Protein AF-0000000074765121 (afdb_homodimer)

Solvent-accessible surface area (backbone atoms only — not comparable to full-atom values): 18291 Å² total; per-residue (Å²): 116,73,41,68,45,74,68,91,51,57,88,28,31,21,46,23,39,39,48,33,61,23,81,90,60,47,31,34,38,35,21,12,49,62,20,39,37,38,33,28,35,59,91,77,56,38,78,70,40,75,48,80,78,58,89,27,34,27,53,31,60,37,55,32,78,76,28,52,35,34,37,35,24,8,53,48,10,41,37,35,35,31,34,60,78,79,59,39,82,71,46,73,49,79,45,62,69,85,27,30,27,49,26,61,46,58,39,70,76,51,66,33,42,38,33,24,14,44,74,34,36,41,30,31,31,62,82,79,68,38,76,73,45,73,46,59,75,86,75,84,83,59,53,97,87,47,79,66,65,24,37,45,19,60,30,55,38,78,83,44,44,35,41,40,31,13,16,55,75,11,34,46,39,34,37,65,62,82,127,111,73,43,70,44,74,66,91,49,56,88,28,31,22,48,25,40,39,49,33,63,24,81,93,60,47,30,34,40,34,22,12,50,63,20,36,38,38,33,28,34,60,92,76,56,38,77,71,40,72,45,79,78,57,89,27,34,27,52,30,58,36,54,32,78,76,28,51,36,35,37,36,22,8,54,51,10,42,37,36,36,32,34,60,81,79,60,40,84,70,46,72,50,77,46,65,70,85,27,31,27,49,27,61,46,58,39,71,77,52,65,32,41,37,33,23,14,44,74,34,35,42,29,32,31,61,82,80,68,38,76,72,46,74,47,59,76,85,74,87,83,62,53,96,86,46,78,67,63,24,37,43,17,60,30,56,37,76,83,44,45,36,42,38,31,12,16,54,73,12,36,45,39,33,34,64,63,84,128

Structure (mmCIF, N/CA/C/O backbone):
data_AF-0000000074765121-model_v1
#
loop_
_entity.id
_entity.type
_entity.pdbx_description
1 polymer 'Cross-pathway control WD-repeat protein cpc2'
#
loop_
_atom_site.group_PDB
_atom_site.id
_atom_site.type_symbol
_atom_site.label_atom_id
_atom_site.label_alt_id
_atom_site.label_comp_id
_atom_site.label_asym_id
_atom_site.label_entity_id
_atom_site.label_seq_id
_atom_site.pdbx_PDB_ins_code
_atom_site.Cartn_x
_atom_site.Cartn_y
_atom_site.Cartn_z
_atom_site.occupancy
_atom_site.B_iso_or_equiv
_atom_site.auth_seq_id
_atom_site.auth_comp_id
_atom_site.auth_asym_id
_atom_site.auth_atom_id
_atom_site.pdbx_PDB_model_num
ATOM 1 N N . CYS A 1 1 ? 5.672 -20.609 -9.945 1 62.06 1 CYS A N 1
ATOM 2 C CA . CYS A 1 1 ? 6.688 -19.562 -9.867 1 62.06 1 CYS A CA 1
ATOM 3 C C . CYS A 1 1 ? 7.656 -19.641 -11.039 1 62.06 1 CYS A C 1
ATOM 5 O O . CYS A 1 1 ? 8.234 -20.703 -11.297 1 62.06 1 CYS A O 1
ATOM 7 N N . LYS A 1 2 ? 7.668 -18.484 -11.805 1 69.94 2 LYS A N 1
ATOM 8 C CA . LYS A 1 2 ? 8.57 -18.516 -12.953 1 69.94 2 LYS A CA 1
ATOM 9 C C . LYS A 1 2 ? 10.016 -18.328 -12.516 1 69.94 2 LYS A C 1
ATOM 11 O O . LYS A 1 2 ? 10.906 -19.031 -12.992 1 69.94 2 LYS A O 1
ATOM 16 N N . PHE A 1 3 ? 10.219 -17.391 -11.57 1 80 3 PHE A N 1
ATOM 17 C CA . PHE A 1 3 ? 11.578 -17.094 -11.141 1 80 3 PHE A CA 1
ATOM 18 C C . PHE A 1 3 ? 11.609 -16.703 -9.672 1 80 3 PHE A C 1
ATOM 20 O O . PHE A 1 3 ? 10.719 -16 -9.188 1 80 3 PHE A O 1
ATOM 27 N N . THR A 1 4 ? 12.492 -17.344 -8.938 1 84.44 4 THR A N 1
ATOM 28 C CA . THR A 1 4 ? 12.797 -16.922 -7.578 1 84.44 4 THR A CA 1
ATOM 29 C C . THR A 1 4 ? 14.164 -16.25 -7.52 1 84.44 4 THR A C 1
ATOM 31 O O . THR A 1 4 ? 15.164 -16.828 -7.949 1 84.44 4 THR A O 1
ATOM 34 N N . ILE A 1 5 ? 14.141 -14.984 -7.07 1 86.69 5 ILE A N 1
ATOM 35 C CA . ILE A 1 5 ? 15.43 -14.328 -6.887 1 86.69 5 ILE A CA 1
ATOM 36 C C . ILE A 1 5 ? 16.172 -14.977 -5.719 1 86.69 5 ILE A C 1
ATOM 38 O O . ILE A 1 5 ? 15.711 -14.93 -4.578 1 86.69 5 ILE A O 1
ATOM 42 N N . GLN A 1 6 ? 17.266 -15.531 -6.035 1 87.06 6 GLN A N 1
ATOM 43 C CA . GLN A 1 6 ? 17.969 -16.312 -5.027 1 87.06 6 GLN A CA 1
ATOM 44 C C . GLN A 1 6 ? 19.297 -15.672 -4.656 1 87.06 6 GLN A C 1
ATOM 46 O O . GLN A 1 6 ? 19.859 -15.977 -3.604 1 87.06 6 GLN A O 1
ATOM 51 N N . GLU A 1 7 ? 19.734 -14.852 -5.52 1 91.62 7 GLU A N 1
ATOM 52 C CA . GLU A 1 7 ? 21.031 -14.227 -5.27 1 91.62 7 GLU A CA 1
ATOM 53 C C . GLU A 1 7 ? 20.859 -12.828 -4.676 1 91.62 7 GLU A C 1
ATOM 55 O O . GLU A 1 7 ? 19.984 -12.07 -5.102 1 91.62 7 GLU A O 1
ATOM 60 N N . ASP A 1 8 ? 21.719 -12.516 -3.678 1 95.31 8 ASP A N 1
ATOM 61 C CA . ASP A 1 8 ? 21.797 -11.188 -3.086 1 95.31 8 ASP A CA 1
ATOM 62 C C . ASP A 1 8 ? 20.469 -10.781 -2.449 1 95.31 8 ASP A C 1
ATOM 64 O O . ASP A 1 8 ? 20.094 -9.609 -2.467 1 95.31 8 ASP A O 1
ATOM 68 N N . CYS A 1 9 ? 19.797 -11.742 -1.958 1 94.81 9 CYS A N 1
ATOM 69 C CA . CYS A 1 9 ? 18.469 -11.508 -1.405 1 94.81 9 CYS A CA 1
ATOM 70 C C . CYS A 1 9 ? 18.562 -10.852 -0.032 1 94.81 9 CYS A C 1
ATOM 72 O O . CYS A 1 9 ? 19.656 -10.672 0.505 1 94.81 9 CYS A O 1
ATOM 74 N N . HIS A 1 10 ? 17.422 -10.336 0.415 1 96.62 10 HIS A N 1
ATOM 75 C CA . HIS A 1 10 ? 17.328 -9.844 1.785 1 96.62 10 HIS A CA 1
ATOM 76 C C . HIS A 1 10 ? 17.703 -10.93 2.785 1 96.62 10 HIS A C 1
ATOM 78 O O . HIS A 1 10 ? 17.719 -12.117 2.445 1 96.62 10 HIS A O 1
ATOM 84 N N . SER A 1 11 ? 18.078 -10.5 3.994 1 96.31 11 SER A N 1
ATOM 85 C CA . SER A 1 11 ? 18.422 -11.477 5.023 1 96.31 11 SER A CA 1
ATOM 86 C C . SER A 1 11 ? 17.312 -11.641 6.043 1 96.31 11 SER A C 1
ATOM 88 O O . SER A 1 11 ? 17.375 -12.5 6.918 1 96.31 11 SER A O 1
ATOM 90 N N . GLU A 1 12 ? 16.328 -10.812 6.023 1 96 12 GLU A N 1
ATOM 91 C CA . GLU A 1 12 ? 15.109 -10.875 6.82 1 96 12 GLU A CA 1
ATOM 92 C C . GLU A 1 12 ? 13.875 -10.641 5.949 1 96 12 GLU A C 1
ATOM 94 O O . GLU A 1 12 ? 13.984 -10.531 4.727 1 96 12 GLU A O 1
ATOM 99 N N . TRP A 1 13 ? 12.711 -10.586 6.543 1 93.81 13 TRP A N 1
ATOM 100 C CA . TRP A 1 13 ? 11.438 -10.453 5.84 1 93.81 13 TRP A CA 1
ATOM 101 C C . TRP A 1 13 ? 11.492 -9.328 4.816 1 93.81 13 TRP A C 1
ATOM 103 O O . TRP A 1 13 ? 12.023 -8.25 5.098 1 93.81 13 TRP A O 1
ATOM 113 N N . VAL A 1 14 ? 10.945 -9.609 3.596 1 96.06 14 VAL A N 1
ATOM 114 C CA . VAL A 1 14 ? 10.664 -8.555 2.625 1 96.06 14 VAL A CA 1
ATOM 115 C C . VAL A 1 14 ? 9.289 -7.945 2.9 1 96.06 14 VAL A C 1
ATOM 117 O O . VAL A 1 14 ? 8.266 -8.523 2.535 1 96.06 14 VAL A O 1
ATOM 120 N N . SER A 1 15 ? 9.242 -6.777 3.432 1 94.06 15 SER A N 1
ATOM 121 C CA . SER A 1 15 ? 8 -6.199 3.932 1 94.06 15 SER A CA 1
ATOM 122 C C . SER A 1 15 ? 7.219 -5.52 2.812 1 94.06 15 SER A C 1
ATOM 124 O O . SER A 1 15 ? 5.992 -5.391 2.891 1 94.06 15 SER A O 1
ATOM 126 N N . CYS A 1 16 ? 7.938 -5.094 1.822 1 95.25 16 CYS A N 1
ATOM 127 C CA . CYS A 1 16 ? 7.258 -4.359 0.759 1 95.25 16 CYS A CA 1
ATOM 128 C C . CYS A 1 16 ? 8.023 -4.473 -0.554 1 95.25 16 CYS A C 1
ATOM 130 O O . CYS A 1 16 ? 9.25 -4.574 -0.556 1 95.25 16 CYS A O 1
ATOM 132 N N . VAL A 1 17 ? 7.301 -4.52 -1.642 1 95.81 17 VAL A N 1
ATOM 133 C CA . VAL A 1 17 ? 7.828 -4.461 -3 1 95.81 17 VAL A CA 1
ATOM 134 C C . VAL A 1 17 ? 7.055 -3.43 -3.814 1 95.81 17 VAL A C 1
ATOM 136 O O . VAL A 1 17 ? 5.836 -3.305 -3.672 1 95.81 17 VAL A O 1
ATOM 139 N N . ARG A 1 18 ? 7.77 -2.639 -4.539 1 96.06 18 ARG A N 1
ATOM 140 C CA . ARG A 1 18 ? 7.172 -1.658 -5.441 1 96.06 18 ARG A CA 1
ATOM 141 C C . ARG A 1 18 ? 7.828 -1.707 -6.816 1 96.06 18 ARG A C 1
ATOM 143 O O . ARG A 1 18 ? 9.016 -2.012 -6.93 1 96.06 18 ARG A O 1
ATOM 150 N N . PHE A 1 19 ? 7.012 -1.4 -7.77 1 92.81 19 PHE A N 1
ATOM 151 C CA . PHE A 1 19 ? 7.531 -1.256 -9.125 1 92.81 19 PHE A CA 1
ATOM 152 C C . PHE A 1 19 ? 7.797 0.21 -9.453 1 92.81 19 PHE A C 1
ATOM 154 O O . PHE A 1 19 ? 7.035 1.09 -9.047 1 92.81 19 PHE A O 1
ATOM 161 N N . SER A 1 20 ? 8.883 0.341 -10.203 1 90.88 20 SER A N 1
ATOM 162 C CA . SER A 1 20 ? 9.141 1.661 -10.773 1 90.88 20 SER A CA 1
ATOM 163 C C . SER A 1 20 ? 8.406 1.84 -12.102 1 90.88 20 SER A C 1
ATOM 165 O O . SER A 1 20 ? 8.562 1.026 -13.016 1 90.88 20 SER A O 1
ATOM 167 N N . PRO A 1 21 ? 7.723 2.932 -12.227 1 85.25 21 PRO A N 1
ATOM 168 C CA . PRO A 1 21 ? 6.941 3.135 -13.445 1 85.25 21 PRO A CA 1
ATOM 169 C C . PRO A 1 21 ? 7.801 3.607 -14.617 1 85.25 21 PRO A C 1
ATOM 171 O O . PRO A 1 21 ? 7.285 3.814 -15.719 1 85.25 21 PRO A O 1
ATOM 174 N N . ASN A 1 22 ? 9.047 3.744 -14.5 1 84.06 22 ASN A N 1
ATOM 175 C CA . ASN A 1 22 ? 9.922 4.191 -15.578 1 84.06 22 ASN A CA 1
ATOM 176 C C . ASN A 1 22 ? 10.133 3.096 -16.625 1 84.06 22 ASN A C 1
ATOM 178 O O . ASN A 1 22 ? 10.836 2.117 -16.359 1 84.06 22 ASN A O 1
ATOM 182 N N . PRO A 1 23 ? 9.539 3.217 -17.75 1 79.81 23 PRO A N 1
ATOM 183 C CA . PRO A 1 23 ? 9.641 2.154 -18.75 1 79.81 23 PRO A CA 1
ATOM 184 C C . PRO A 1 23 ? 11.062 1.98 -19.281 1 79.81 23 PRO A C 1
ATOM 186 O O . PRO A 1 23 ? 11.422 0.901 -19.75 1 79.81 23 PRO A O 1
ATOM 189 N N . ALA A 1 24 ? 11.852 3.066 -19.266 1 83.19 24 ALA A N 1
ATOM 190 C CA . ALA A 1 24 ? 13.227 3.004 -19.766 1 83.19 24 ALA A CA 1
ATOM 191 C C . ALA A 1 24 ? 14.125 2.24 -18.781 1 83.19 24 ALA A C 1
ATOM 193 O O . ALA A 1 24 ? 15.156 1.693 -19.188 1 83.19 24 ALA A O 1
ATOM 194 N N . ASN A 1 25 ? 13.742 2.225 -17.641 1 83.44 25 ASN A N 1
ATOM 195 C CA . ASN A 1 25 ? 14.5 1.58 -16.562 1 83.44 25 ASN A CA 1
ATOM 196 C C . ASN A 1 25 ? 13.578 0.855 -15.586 1 83.44 25 ASN A C 1
ATOM 198 O O . ASN A 1 25 ? 13.414 1.292 -14.445 1 83.44 25 ASN A O 1
ATOM 202 N N . PRO A 1 26 ? 13.055 -0.248 -16.109 1 86.31 26 PRO A N 1
ATOM 203 C CA . PRO A 1 26 ? 12.117 -0.955 -15.227 1 86.31 26 PRO A CA 1
ATOM 204 C C . PRO A 1 26 ? 12.82 -1.671 -14.078 1 86.31 26 PRO A C 1
ATOM 206 O O . PRO A 1 26 ? 13.68 -2.529 -14.305 1 86.31 26 PRO A O 1
ATOM 209 N N . VAL A 1 27 ? 12.508 -1.23 -12.859 1 91.44 27 VAL A N 1
ATOM 210 C CA . VAL A 1 27 ? 13.109 -1.852 -11.68 1 91.44 27 VAL A CA 1
ATOM 211 C C . VAL A 1 27 ? 12.023 -2.174 -10.656 1 91.44 27 VAL A C 1
ATOM 213 O O . VAL A 1 27 ? 10.922 -1.626 -10.719 1 91.44 27 VAL A O 1
ATOM 216 N N . ILE A 1 28 ? 12.359 -3.053 -9.797 1 92.69 28 ILE A N 1
ATOM 217 C CA . ILE A 1 28 ? 11.609 -3.336 -8.578 1 92.69 28 ILE A CA 1
ATOM 218 C C . ILE A 1 28 ? 12.391 -2.855 -7.359 1 92.69 28 ILE A C 1
ATOM 220 O O . ILE A 1 28 ? 13.60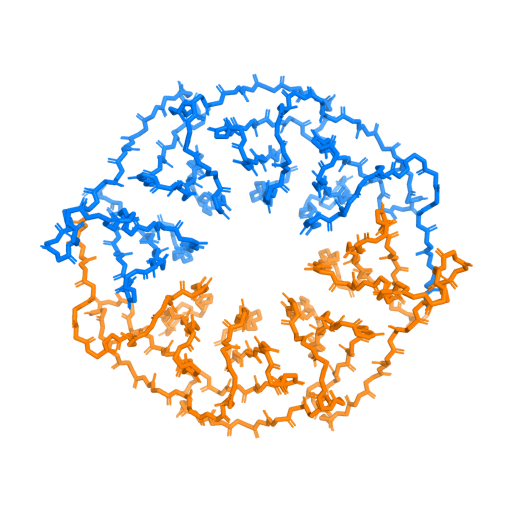9 -3.023 -7.293 1 92.69 28 ILE A O 1
ATOM 224 N N . VAL A 1 29 ? 11.695 -2.193 -6.516 1 96.44 29 VAL A N 1
ATOM 225 C CA . VAL A 1 29 ? 12.281 -1.766 -5.254 1 96.44 29 VAL A CA 1
ATOM 226 C C . VAL A 1 29 ? 11.688 -2.578 -4.105 1 96.44 29 VAL A C 1
ATOM 228 O O . VAL A 1 29 ? 10.469 -2.76 -4.031 1 96.44 29 VAL A O 1
ATOM 231 N N . SER A 1 30 ? 12.531 -3.105 -3.268 1 97.38 30 SER A N 1
ATOM 232 C CA . SER A 1 30 ? 12.055 -3.846 -2.104 1 97.38 30 SER A CA 1
ATOM 233 C C . SER A 1 30 ? 12.641 -3.287 -0.814 1 97.38 30 SER A C 1
ATOM 235 O O . SER A 1 30 ? 13.758 -2.766 -0.812 1 97.38 30 SER A O 1
ATOM 237 N N . GLY A 1 31 ? 11.875 -3.283 0.234 1 97.75 31 GLY A N 1
ATOM 238 C CA . GLY A 1 31 ? 12.312 -2.992 1.589 1 97.75 31 GLY A CA 1
ATOM 239 C C . GLY A 1 31 ? 12.227 -4.191 2.514 1 97.75 31 GLY A C 1
ATOM 240 O O . GLY A 1 31 ? 11.289 -4.984 2.428 1 97.75 31 GLY A O 1
ATOM 241 N N . GLY A 1 32 ? 13.188 -4.305 3.396 1 97.12 32 GLY A N 1
ATOM 242 C CA . GLY A 1 32 ? 13.227 -5.477 4.262 1 97.12 32 GLY A CA 1
ATOM 243 C C . GLY A 1 32 ? 13.383 -5.125 5.73 1 97.12 32 GLY A C 1
ATOM 244 O O . GLY A 1 32 ? 13.727 -3.99 6.07 1 97.12 32 GLY A O 1
ATOM 245 N N . TRP A 1 33 ? 13.062 -6.133 6.492 1 96.88 33 TRP A N 1
ATOM 246 C CA . TRP A 1 33 ? 13.32 -6.016 7.926 1 96.88 33 TRP A CA 1
ATOM 247 C C . TRP A 1 33 ? 14.812 -6.051 8.219 1 96.88 33 TRP A C 1
ATOM 249 O O . TRP A 1 33 ? 15.242 -5.734 9.328 1 96.88 33 TRP A O 1
ATOM 259 N N . ASP A 1 34 ? 15.68 -6.363 7.27 1 97.81 34 ASP A N 1
ATOM 260 C CA . ASP A 1 34 ? 17.141 -6.309 7.395 1 97.81 34 ASP A CA 1
ATOM 261 C C . ASP A 1 34 ? 17.641 -4.879 7.242 1 97.81 34 ASP A C 1
ATOM 263 O O . ASP A 1 34 ? 18.859 -4.648 7.176 1 97.81 34 ASP A O 1
ATOM 267 N N . LYS A 1 35 ? 16.766 -3.941 7.078 1 97.75 35 LYS A N 1
ATOM 268 C CA . LYS A 1 35 ? 17.031 -2.508 7.086 1 97.75 35 LYS A CA 1
ATOM 269 C C . LYS A 1 35 ? 17.594 -2.047 5.742 1 97.75 35 LYS A C 1
ATOM 271 O O . LYS A 1 35 ? 18.156 -0.953 5.641 1 97.75 35 LYS A O 1
ATOM 276 N N . VAL A 1 36 ? 17.453 -2.852 4.758 1 98.06 36 VAL A N 1
ATOM 277 C CA . VAL A 1 36 ? 18.047 -2.525 3.463 1 98.06 36 VAL A CA 1
ATOM 278 C C . VAL A 1 36 ? 16.938 -2.307 2.43 1 98.06 36 VAL A C 1
ATOM 280 O O . VAL A 1 36 ? 15.969 -3.064 2.383 1 98.06 36 VAL A O 1
ATOM 283 N N . VAL A 1 37 ? 17.109 -1.23 1.653 1 98.12 37 VAL A N 1
ATOM 284 C CA . VAL A 1 37 ? 16.344 -1.089 0.418 1 98.12 37 VAL A CA 1
ATOM 285 C C . VAL A 1 37 ? 17.125 -1.673 -0.75 1 98.12 37 VAL A C 1
ATOM 287 O O . VAL A 1 37 ? 18.297 -1.342 -0.941 1 98.12 37 VAL A O 1
ATOM 290 N N . LYS A 1 38 ? 16.5 -2.541 -1.48 1 97.69 38 LYS A N 1
ATOM 291 C CA . LYS A 1 38 ? 17.156 -3.152 -2.627 1 97.69 38 LYS A CA 1
ATOM 292 C C . LYS A 1 38 ? 16.438 -2.816 -3.928 1 97.69 38 LYS A C 1
ATOM 294 O O . LYS A 1 38 ? 15.203 -2.773 -3.965 1 97.69 38 LYS A O 1
ATOM 299 N N . VAL A 1 39 ? 17.266 -2.559 -4.945 1 96.44 39 VAL A N 1
ATOM 300 C CA . VAL A 1 39 ? 16.75 -2.316 -6.293 1 96.44 39 VAL A CA 1
ATOM 301 C C . VAL A 1 39 ? 17.156 -3.467 -7.211 1 96.44 39 VAL A C 1
ATOM 303 O O . VAL A 1 39 ? 18.328 -3.834 -7.281 1 96.44 39 VAL A O 1
ATOM 306 N N . TRP A 1 40 ? 16.141 -4.004 -7.867 1 94.31 40 TRP A N 1
ATOM 307 C CA . TRP A 1 40 ? 16.312 -5.168 -8.727 1 94.31 40 TRP A CA 1
ATOM 308 C C . TRP A 1 40 ? 16 -4.824 -10.18 1 94.31 40 TRP A C 1
ATOM 310 O O . TRP A 1 40 ? 15.023 -4.133 -10.469 1 94.31 40 TRP A O 1
ATOM 320 N N . GLU A 1 41 ? 16.844 -5.336 -11.094 1 90 41 GLU A N 1
ATOM 321 C CA . GLU A 1 41 ? 16.516 -5.242 -12.516 1 90 41 GLU A CA 1
ATOM 322 C C . GLU A 1 41 ? 15.383 -6.199 -12.883 1 90 41 GLU A C 1
ATOM 324 O O . GLU A 1 41 ? 15.406 -7.367 -12.492 1 90 41 GLU A O 1
ATOM 329 N N . LEU A 1 42 ? 14.484 -5.738 -13.633 1 83.62 42 LEU A N 1
ATOM 330 C CA . LEU A 1 42 ? 13.312 -6.543 -13.969 1 83.62 42 LEU A CA 1
ATOM 331 C C . LEU A 1 42 ? 13.672 -7.637 -14.969 1 83.62 42 LEU A C 1
ATOM 333 O O . LEU A 1 42 ? 13.211 -8.773 -14.844 1 83.62 42 LEU A O 1
ATOM 337 N N . THR A 1 43 ? 14.422 -7.312 -15.977 1 80.38 43 THR A N 1
ATOM 338 C CA . THR A 1 43 ? 14.688 -8.219 -17.094 1 80.38 43 THR A CA 1
ATOM 339 C C . THR A 1 43 ? 15.5 -9.422 -16.625 1 80.38 43 THR A C 1
ATOM 341 O O . THR A 1 43 ? 15.188 -10.562 -16.969 1 80.38 43 THR A O 1
ATOM 344 N N . LYS A 1 44 ? 16.484 -9.242 -15.734 1 83.12 44 LYS A N 1
ATOM 345 C CA . LYS A 1 44 ? 17.375 -10.328 -15.336 1 83.12 44 LYS A CA 1
ATOM 346 C C . LYS A 1 44 ? 17.109 -10.742 -13.883 1 83.12 44 LYS A C 1
ATOM 348 O O . LYS A 1 44 ? 17.656 -11.75 -13.414 1 83.12 44 LYS A O 1
ATOM 353 N N . CYS A 1 45 ? 16.297 -9.984 -13.211 1 86.38 45 CYS A N 1
ATOM 354 C CA . CYS A 1 45 ? 16.016 -10.211 -11.805 1 86.38 45 CYS A CA 1
ATOM 355 C C . CYS A 1 45 ? 17.312 -10.273 -10.992 1 86.38 45 CYS A C 1
ATOM 357 O O . CYS A 1 45 ? 17.484 -11.18 -10.18 1 86.38 45 CYS A O 1
ATOM 359 N N . LYS A 1 46 ? 18.188 -9.383 -11.297 1 91.62 46 LYS A N 1
ATOM 360 C CA . LYS A 1 46 ? 19.453 -9.242 -10.578 1 91.62 46 LYS A CA 1
ATOM 361 C C . LYS A 1 46 ? 19.469 -7.961 -9.75 1 91.62 46 LYS A C 1
ATOM 363 O O . LYS A 1 46 ? 18.812 -6.977 -10.102 1 91.62 46 LYS A O 1
ATOM 368 N N . LEU A 1 47 ? 20.312 -8.094 -8.766 1 95.12 47 LEU A N 1
ATOM 369 C CA . LEU A 1 47 ? 20.469 -6.926 -7.906 1 95.12 47 LEU A CA 1
ATOM 370 C C . LEU A 1 47 ? 21.188 -5.801 -8.656 1 95.12 47 LEU A C 1
ATOM 372 O O . LEU A 1 47 ? 22.234 -6.016 -9.266 1 95.12 47 LEU A O 1
ATOM 376 N N . ARG A 1 48 ? 20.578 -4.695 -8.664 1 93.94 48 ARG A N 1
ATOM 377 C CA . ARG A 1 48 ? 21.203 -3.512 -9.25 1 93.94 48 ARG A CA 1
ATOM 378 C C . ARG A 1 48 ? 21.922 -2.688 -8.188 1 93.94 48 ARG A C 1
ATOM 380 O O . ARG A 1 48 ? 23.062 -2.256 -8.391 1 93.94 48 ARG A O 1
ATOM 387 N N . SER A 1 49 ? 21.266 -2.383 -7.07 1 94.88 49 SER A N 1
ATOM 388 C CA . SER A 1 49 ? 21.875 -1.577 -6.016 1 94.88 49 SER A CA 1
ATOM 389 C C . SER A 1 49 ? 21.281 -1.906 -4.652 1 94.88 49 SER A C 1
ATOM 391 O O . SER A 1 49 ? 20.109 -2.289 -4.555 1 94.88 49 SER A O 1
ATOM 393 N N . ASN A 1 50 ? 22.125 -1.823 -3.629 1 96.06 50 ASN A N 1
ATOM 394 C CA . ASN A 1 50 ? 21.719 -1.751 -2.232 1 96.06 50 ASN A CA 1
ATOM 395 C C . ASN A 1 50 ? 21.719 -0.313 -1.722 1 96.06 50 ASN A C 1
ATOM 397 O O . ASN A 1 50 ? 22.672 0.432 -1.941 1 96.06 50 ASN A O 1
ATOM 401 N N . HIS A 1 51 ? 20.688 0.024 -1.158 1 95.44 51 HIS A N 1
ATOM 402 C CA . HIS A 1 51 ? 20.625 1.295 -0.446 1 95.44 51 HIS A CA 1
ATOM 403 C C . HIS A 1 51 ? 20.609 1.079 1.064 1 95.44 51 HIS A C 1
ATOM 405 O O . HIS A 1 51 ? 19.609 0.594 1.616 1 95.44 51 HIS A O 1
ATOM 411 N N . ILE A 1 52 ? 21.719 1.494 1.688 1 96.19 52 ILE A N 1
ATOM 412 C CA . ILE A 1 52 ? 21.969 1.215 3.098 1 96.19 52 ILE A CA 1
ATOM 413 C C . ILE A 1 52 ? 22 2.523 3.885 1 96.19 52 ILE A C 1
ATOM 415 O O . ILE A 1 52 ? 22.703 3.463 3.512 1 96.19 52 ILE A O 1
ATOM 419 N N . GLY A 1 53 ? 21.188 2.578 4.922 1 94.62 53 GLY A N 1
ATOM 420 C CA . GLY A 1 53 ? 21.203 3.756 5.777 1 94.62 53 GLY A CA 1
ATOM 421 C C . GLY A 1 53 ? 20.297 3.623 6.988 1 94.62 53 GLY A C 1
ATOM 422 O O . GLY A 1 53 ? 20.578 4.199 8.039 1 94.62 53 GLY A O 1
ATOM 423 N N . HIS A 1 54 ? 19.234 2.875 6.84 1 95.5 54 HIS A N 1
ATOM 424 C CA . HIS A 1 54 ? 18.281 2.697 7.93 1 95.5 54 HIS A CA 1
ATOM 425 C C . HIS A 1 54 ? 18.906 1.919 9.086 1 95.5 54 HIS A C 1
ATOM 427 O O . HIS A 1 54 ? 19.734 1.032 8.859 1 95.5 54 HIS A O 1
ATOM 433 N N . THR A 1 55 ? 18.5 2.24 10.328 1 94.75 55 THR A N 1
ATOM 434 C CA . THR A 1 55 ? 18.969 1.544 11.523 1 94.75 55 THR A CA 1
ATOM 435 C C . THR A 1 55 ? 17.844 0.695 12.125 1 94.75 55 THR A C 1
ATOM 437 O O . THR A 1 55 ? 18.062 -0.021 13.102 1 94.75 55 THR A O 1
ATOM 440 N N . GLY A 1 56 ? 16.672 0.736 11.648 1 95.12 56 GLY A N 1
ATOM 441 C CA . GLY A 1 56 ? 15.516 -0.091 11.984 1 95.12 56 GLY A CA 1
ATOM 442 C C . GLY A 1 56 ? 14.859 -0.709 10.766 1 95.12 56 GLY A C 1
ATOM 443 O O . GLY A 1 56 ? 15.156 -0.333 9.633 1 95.12 56 GLY A O 1
ATOM 444 N N . TYR A 1 57 ? 14.008 -1.666 11.031 1 95.75 57 TYR A N 1
ATOM 445 C CA . TYR A 1 57 ? 13.367 -2.355 9.922 1 95.75 57 TYR A CA 1
ATOM 446 C C . TYR A 1 57 ? 12.547 -1.385 9.078 1 95.75 57 TYR A C 1
ATOM 448 O O . TYR A 1 57 ? 12.039 -0.383 9.594 1 95.75 57 TYR A O 1
ATOM 456 N N . ILE A 1 58 ? 12.453 -1.676 7.824 1 96.81 58 ILE A N 1
ATOM 457 C CA . ILE A 1 58 ? 11.719 -0.866 6.859 1 96.81 58 ILE A CA 1
ATOM 458 C C . ILE A 1 58 ? 10.281 -1.365 6.758 1 96.81 58 ILE A C 1
ATOM 460 O O . ILE A 1 58 ? 10.047 -2.557 6.543 1 96.81 58 ILE A O 1
ATOM 464 N N . ASN A 1 59 ? 9.336 -0.438 6.949 1 96 59 ASN A N 1
ATOM 465 C CA . ASN A 1 59 ? 7.918 -0.761 6.84 1 96 59 ASN A CA 1
ATOM 466 C C . ASN A 1 59 ? 7.379 -0.463 5.445 1 96 59 ASN A C 1
ATOM 468 O O . ASN A 1 59 ? 6.434 -1.108 4.988 1 96 59 ASN A O 1
ATOM 472 N N . THR A 1 60 ? 7.957 0.506 4.816 1 97.06 60 THR A N 1
ATOM 473 C CA . THR A 1 60 ? 7.348 0.972 3.572 1 97.06 60 THR A CA 1
ATOM 474 C C . THR A 1 60 ? 8.406 1.561 2.641 1 97.06 60 THR A C 1
ATOM 476 O O . THR A 1 60 ? 9.367 2.186 3.098 1 97.06 60 THR A O 1
ATOM 479 N N . VAL A 1 61 ? 8.266 1.305 1.345 1 97.81 61 VAL A N 1
ATOM 480 C CA . VAL A 1 61 ? 8.953 1.999 0.259 1 97.81 61 VAL A CA 1
ATOM 481 C C . VAL A 1 61 ? 7.926 2.529 -0.742 1 97.81 61 VAL A C 1
ATOM 483 O O . VAL A 1 61 ? 6.84 1.966 -0.886 1 97.81 61 VAL A O 1
ATOM 486 N N . THR A 1 62 ? 8.18 3.633 -1.305 1 97.75 62 THR A N 1
ATOM 487 C CA . THR A 1 62 ? 7.352 4.172 -2.379 1 97.75 62 THR A CA 1
ATOM 488 C C . THR A 1 62 ? 8.219 4.781 -3.477 1 97.75 62 THR A C 1
ATOM 490 O O . THR A 1 62 ? 9.352 5.203 -3.223 1 97.75 62 THR A O 1
ATOM 493 N N . VAL A 1 63 ? 7.723 4.711 -4.668 1 96.38 63 VAL A N 1
ATOM 494 C CA . VAL A 1 63 ? 8.438 5.23 -5.832 1 96.38 63 VAL A CA 1
ATOM 495 C C . VAL A 1 63 ? 7.723 6.473 -6.359 1 96.38 63 VAL A C 1
ATOM 497 O O . VAL A 1 63 ? 6.492 6.523 -6.395 1 96.38 63 VAL A O 1
ATOM 500 N N . SER A 1 64 ? 8.547 7.398 -6.777 1 95.44 64 SER A N 1
ATOM 501 C CA . SER A 1 64 ? 7.961 8.625 -7.316 1 95.44 64 SER A CA 1
ATOM 502 C C . SER A 1 64 ? 7.238 8.359 -8.633 1 95.44 64 SER A C 1
ATOM 504 O O . SER A 1 64 ? 7.531 7.379 -9.32 1 95.44 64 SER A O 1
ATOM 506 N N . PRO A 1 65 ? 6.316 9.305 -8.953 1 91.56 65 PRO A N 1
ATOM 507 C CA . PRO A 1 65 ? 5.512 9.094 -10.164 1 91.56 65 PRO A CA 1
ATOM 508 C C . PRO A 1 65 ? 6.363 8.977 -11.422 1 91.56 65 PRO A C 1
ATOM 510 O O . PRO A 1 65 ? 6.008 8.242 -12.352 1 91.56 65 PRO A O 1
ATOM 513 N N . ASP A 1 66 ? 7.426 9.633 -11.531 1 90.94 66 ASP A N 1
ATOM 514 C CA . ASP A 1 66 ? 8.258 9.594 -12.734 1 90.94 66 ASP A CA 1
ATOM 515 C C . ASP A 1 66 ? 9.297 8.484 -12.633 1 90.94 66 ASP A C 1
ATOM 517 O O . ASP A 1 66 ? 10.117 8.312 -13.539 1 90.94 66 ASP A O 1
ATOM 521 N N . GLY A 1 67 ? 9.352 7.793 -11.5 1 93.56 67 GLY A N 1
ATOM 522 C CA . GLY A 1 67 ? 10.219 6.637 -11.328 1 93.56 67 GLY A CA 1
ATOM 523 C C . GLY A 1 67 ? 11.648 7.012 -11.008 1 93.56 67 GLY A C 1
ATOM 524 O O . GLY A 1 67 ? 12.531 6.148 -10.977 1 93.56 67 GLY A O 1
ATOM 525 N N . SER A 1 68 ? 11.922 8.273 -10.727 1 93.12 68 SER A N 1
ATOM 526 C CA . SER A 1 68 ? 13.297 8.719 -10.531 1 93.12 68 SER A CA 1
ATOM 527 C C . SER A 1 68 ? 13.734 8.555 -9.078 1 93.12 68 SER A C 1
ATOM 529 O O . SER A 1 68 ? 14.93 8.469 -8.789 1 93.12 68 SER A O 1
ATOM 531 N N . LEU A 1 69 ? 12.75 8.578 -8.156 1 94.5 69 LEU A N 1
ATOM 532 C CA . LEU A 1 69 ? 13.047 8.555 -6.73 1 94.5 69 LEU A CA 1
ATOM 533 C C . LEU A 1 69 ? 12.336 7.383 -6.051 1 94.5 69 LEU A C 1
ATOM 535 O O . LEU A 1 69 ? 11.273 6.957 -6.496 1 94.5 69 LEU A O 1
ATOM 539 N N . CYS A 1 70 ? 12.961 6.891 -5.047 1 96.56 70 CYS A N 1
ATOM 540 C CA . CYS A 1 70 ? 12.32 6.016 -4.07 1 96.56 70 CYS A CA 1
ATOM 541 C C . CYS A 1 70 ? 12.477 6.566 -2.656 1 96.56 70 CYS A C 1
ATOM 543 O O . CYS A 1 70 ? 13.531 7.109 -2.312 1 96.56 70 CYS A O 1
ATOM 545 N N . ALA A 1 71 ? 11.453 6.492 -1.896 1 97.75 71 ALA A N 1
ATOM 546 C CA . ALA A 1 71 ? 11.5 6.828 -0.475 1 97.75 71 ALA A CA 1
ATOM 547 C C . ALA A 1 71 ? 11.25 5.598 0.39 1 97.75 71 ALA A C 1
ATOM 549 O O . ALA A 1 71 ? 10.469 4.715 0.016 1 97.75 71 ALA A O 1
ATOM 550 N N . SER A 1 72 ? 11.914 5.52 1.461 1 98 72 SER A N 1
ATOM 551 C CA . SER A 1 72 ? 11.758 4.422 2.412 1 98 72 SER A CA 1
ATOM 552 C C . SER A 1 72 ? 11.617 4.945 3.838 1 98 72 SER A C 1
ATOM 554 O O . SER A 1 72 ? 12.07 6.047 4.148 1 98 72 SER A O 1
ATOM 556 N N . GLY A 1 73 ? 10.961 4.184 4.691 1 96.81 73 GLY A N 1
ATOM 557 C CA . GLY A 1 73 ? 10.789 4.512 6.098 1 96.81 73 GLY A CA 1
ATOM 558 C C . GLY A 1 73 ? 10.305 3.338 6.926 1 96.81 73 GLY A C 1
ATOM 559 O O . GLY A 1 73 ? 9.742 2.381 6.387 1 96.81 73 GLY A O 1
ATOM 560 N N . GLY A 1 74 ? 10.5 3.506 8.219 1 96.31 74 GLY A N 1
ATOM 561 C CA . GLY A 1 74 ? 10.086 2.455 9.133 1 96.31 74 GLY A CA 1
ATOM 562 C C . GLY A 1 74 ? 10.383 2.775 10.586 1 96.31 74 GLY A C 1
ATOM 563 O O . GLY A 1 74 ? 10.055 3.863 11.07 1 96.31 74 GLY A O 1
ATOM 564 N N . ARG A 1 75 ? 10.961 1.794 11.227 1 95.12 75 ARG A N 1
ATOM 565 C CA . ARG A 1 75 ? 11.062 1.776 12.68 1 95.12 75 ARG A CA 1
ATOM 566 C C . ARG A 1 75 ? 12 2.873 13.172 1 95.12 75 ARG A C 1
ATOM 568 O O . ARG A 1 75 ? 11.828 3.398 14.273 1 95.12 75 ARG A O 1
ATOM 575 N N . ASP A 1 76 ? 13.008 3.252 12.445 1 93.94 76 ASP A N 1
ATOM 576 C CA . ASP A 1 76 ? 13.984 4.215 12.945 1 93.94 76 ASP A CA 1
ATOM 577 C C . ASP A 1 76 ? 13.453 5.641 12.844 1 93.94 76 ASP A C 1
ATOM 579 O O . ASP A 1 76 ? 14.109 6.586 13.289 1 93.94 76 ASP A O 1
ATOM 583 N N . GLY A 1 77 ? 12.258 5.773 12.188 1 93.75 77 GLY A N 1
ATOM 584 C CA . GLY A 1 77 ? 11.617 7.074 12.117 1 93.75 77 GLY A CA 1
ATOM 585 C C . GLY A 1 77 ? 12.242 8 11.094 1 93.75 77 GLY A C 1
ATOM 586 O O . GLY A 1 77 ? 11.938 9.195 11.062 1 93.75 77 GLY A O 1
ATOM 587 N N . ILE A 1 78 ? 13.109 7.465 10.312 1 93.81 78 ILE A N 1
ATOM 588 C CA . ILE A 1 78 ? 13.797 8.266 9.312 1 93.81 78 ILE A CA 1
ATOM 589 C C . ILE A 1 78 ? 13.234 7.965 7.922 1 93.81 78 ILE A C 1
ATOM 591 O O . ILE A 1 78 ? 13.102 6.797 7.543 1 93.81 78 ILE A O 1
ATOM 595 N N . THR A 1 79 ? 12.789 9.016 7.234 1 95.06 79 THR A N 1
ATOM 596 C CA . THR A 1 79 ? 12.492 8.875 5.812 1 95.06 79 THR A CA 1
ATOM 597 C C . THR A 1 79 ? 13.734 9.125 4.969 1 95.06 79 THR A C 1
ATOM 599 O O . THR A 1 79 ? 14.398 10.156 5.125 1 95.06 79 THR A O 1
ATOM 602 N N . MET A 1 80 ? 14.039 8.188 4.188 1 95.81 80 MET A N 1
ATOM 603 C CA . MET A 1 80 ? 15.203 8.352 3.316 1 95.81 80 MET A CA 1
ATOM 604 C C . MET A 1 80 ? 14.781 8.383 1.851 1 95.81 80 MET A C 1
ATOM 606 O O . MET A 1 80 ? 13.898 7.633 1.438 1 95.81 80 MET A O 1
ATOM 610 N N . LEU A 1 81 ? 15.438 9.266 1.169 1 96.62 81 LEU A N 1
ATOM 611 C CA . LEU A 1 81 ? 15.219 9.422 -0.264 1 96.62 81 LEU A CA 1
ATOM 612 C C . LEU A 1 81 ? 16.406 8.891 -1.061 1 96.62 81 LEU A C 1
ATOM 614 O O . LEU A 1 81 ? 17.547 9.211 -0.751 1 96.62 81 LEU A O 1
ATOM 618 N N . TRP A 1 82 ? 16.078 8.125 -2.068 1 96.69 82 TRP A N 1
ATOM 619 C CA . TRP A 1 82 ? 17.109 7.48 -2.885 1 96.69 82 TRP A CA 1
ATOM 620 C C . TRP A 1 82 ? 16.922 7.836 -4.355 1 96.69 82 TRP A C 1
ATOM 622 O O . TRP A 1 82 ? 15.797 7.906 -4.855 1 96.69 82 TRP A O 1
ATOM 632 N N . ASP A 1 83 ? 18.031 7.973 -5.066 1 95.38 83 ASP A N 1
ATOM 633 C CA . ASP A 1 83 ? 18.047 8.141 -6.516 1 95.38 83 ASP A CA 1
ATOM 634 C C . ASP A 1 83 ? 18.031 6.789 -7.223 1 95.38 83 ASP A C 1
ATOM 636 O O . ASP A 1 83 ? 18.969 6 -7.09 1 95.38 83 ASP A O 1
ATOM 640 N N . LEU A 1 84 ? 17.031 6.523 -8.016 1 93.12 84 LEU A N 1
ATOM 641 C CA . LEU A 1 84 ? 16.891 5.211 -8.633 1 93.12 84 LEU A CA 1
ATOM 642 C C . LEU A 1 84 ? 17.688 5.133 -9.93 1 93.12 84 LEU A C 1
ATOM 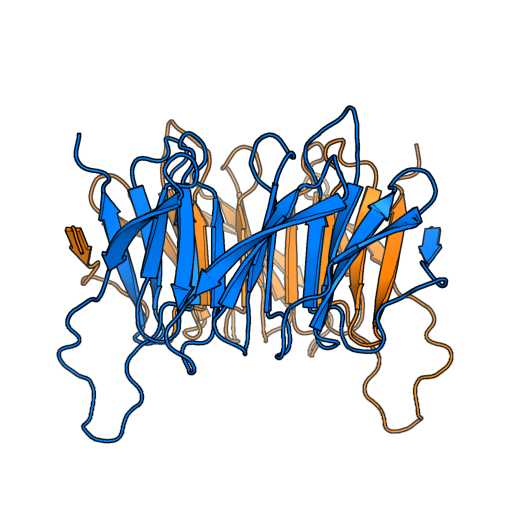644 O O . LEU A 1 84 ? 17.938 4.043 -10.453 1 93.12 84 LEU A O 1
ATOM 648 N N . ASN A 1 85 ? 18.062 6.223 -10.406 1 90.25 85 ASN A N 1
ATOM 649 C CA . ASN A 1 85 ? 18.875 6.234 -11.609 1 90.25 85 ASN A CA 1
ATOM 650 C C . ASN A 1 85 ? 20.359 6.07 -11.281 1 90.25 85 ASN A C 1
ATOM 652 O O . ASN A 1 85 ? 21.047 5.23 -11.875 1 90.25 85 ASN A O 1
ATOM 656 N N . GLU A 1 86 ? 20.812 6.746 -10.297 1 91.38 86 GLU A N 1
ATOM 657 C CA . GLU A 1 86 ? 22.234 6.75 -9.961 1 91.38 86 GLU A CA 1
ATOM 658 C C . GLU A 1 86 ? 22.547 5.75 -8.852 1 91.38 86 GLU A C 1
ATOM 660 O O . GLU A 1 86 ? 23.703 5.434 -8.602 1 91.38 86 GLU A O 1
ATOM 665 N N . GLY A 1 87 ? 21.531 5.281 -8.234 1 90.69 87 GLY A N 1
ATOM 666 C CA . GLY A 1 87 ? 21.719 4.324 -7.156 1 90.69 87 GLY A CA 1
ATOM 667 C C . GLY A 1 87 ? 22.375 4.93 -5.93 1 90.69 87 GLY A C 1
ATOM 668 O O . GLY A 1 87 ? 23.172 4.27 -5.254 1 90.69 87 GLY A O 1
ATOM 669 N N . LYS A 1 88 ? 21.984 6.137 -5.582 1 92.12 88 LYS A N 1
ATOM 670 C CA . LYS A 1 88 ? 22.625 6.809 -4.457 1 92.12 88 LYS A CA 1
ATOM 671 C C . LYS A 1 88 ? 21.594 7.297 -3.447 1 92.12 88 LYS A C 1
ATOM 673 O O . LYS A 1 88 ? 20.438 7.523 -3.799 1 92.12 88 LYS A O 1
ATOM 678 N N . HIS A 1 89 ? 22.109 7.434 -2.225 1 92.06 89 HIS A N 1
ATOM 679 C CA . HIS A 1 89 ? 21.344 8.109 -1.178 1 92.06 89 HIS A CA 1
ATOM 680 C C . HIS A 1 89 ? 21.312 9.617 -1.413 1 92.06 89 HIS A C 1
ATOM 682 O O . HIS A 1 89 ? 22.344 10.234 -1.655 1 92.06 89 HIS A O 1
ATOM 688 N N . LEU A 1 90 ? 20.156 10.156 -1.402 1 90.44 90 LEU A N 1
ATOM 689 C CA . LEU A 1 90 ? 20.047 11.586 -1.634 1 90.44 90 LEU A CA 1
ATOM 690 C C . LEU A 1 90 ? 19.875 12.344 -0.317 1 90.44 90 LEU A C 1
ATOM 692 O O . LEU A 1 90 ? 20.703 13.188 0.022 1 90.44 90 LEU A O 1
ATOM 696 N N . TYR A 1 91 ? 18.828 12.031 0.436 1 88.88 91 TYR A N 1
ATOM 697 C CA . TYR A 1 91 ? 18.5 12.789 1.645 1 88.88 91 TYR A CA 1
ATOM 698 C C . TYR A 1 91 ? 17.891 11.883 2.705 1 88.88 91 TYR A C 1
ATOM 700 O O . TYR A 1 91 ? 17.266 10.867 2.381 1 88.88 91 TYR A O 1
ATOM 708 N N . SER A 1 92 ? 18.234 12.195 3.885 1 89.38 92 SER A N 1
ATOM 709 C CA . SER A 1 92 ? 17.5 11.688 5.035 1 89.38 92 SER A CA 1
ATOM 710 C C . SER A 1 92 ? 16.625 12.781 5.648 1 89.38 92 SER A C 1
ATOM 712 O O . SER A 1 92 ? 17.109 13.859 5.988 1 89.38 92 SER A O 1
ATOM 714 N N . LEU A 1 93 ? 15.414 12.492 5.605 1 83.06 93 LEU A N 1
ATOM 715 C CA . LEU A 1 93 ? 14.453 13.406 6.211 1 83.06 93 LEU A CA 1
ATOM 716 C C . LEU A 1 93 ? 14.133 12.984 7.641 1 83.06 93 LEU A C 1
ATOM 718 O O . LEU A 1 93 ? 13.312 12.094 7.859 1 83.06 93 LEU A O 1
ATOM 722 N N . GLU A 1 94 ? 14.812 13.609 8.562 1 75 94 GLU A N 1
ATOM 723 C CA . GLU A 1 94 ? 14.875 13.172 9.953 1 75 94 GLU A CA 1
ATOM 724 C C . GLU A 1 94 ? 13.539 13.391 10.656 1 75 94 GLU A C 1
ATOM 726 O O . GLU A 1 94 ? 12.867 14.398 10.422 1 75 94 GLU A O 1
ATOM 731 N N . GLY A 1 95 ? 13.086 12.312 11.117 1 70.62 95 GLY A N 1
ATOM 732 C CA . GLY A 1 95 ? 11.992 12.406 12.07 1 70.62 95 GLY A CA 1
ATOM 733 C C . GLY A 1 95 ? 12.453 12.445 13.508 1 70.62 95 GLY A C 1
ATOM 734 O O . GLY A 1 95 ? 13.656 12.508 13.781 1 70.62 95 GLY A O 1
ATOM 735 N N . LYS A 1 96 ? 11.531 12.766 14.406 1 66.5 96 LYS A N 1
ATOM 736 C CA . LYS A 1 96 ? 11.836 12.609 15.828 1 66.5 96 LYS A CA 1
ATOM 737 C C . LYS A 1 96 ? 12.031 11.141 16.188 1 66.5 96 LYS A C 1
ATOM 739 O O . LYS A 1 96 ? 11.453 10.258 15.555 1 66.5 96 LYS A O 1
ATOM 744 N N . GLY A 1 97 ? 13.266 10.75 16.766 1 62.94 97 GLY A N 1
ATOM 745 C CA . GLY A 1 97 ? 13.82 9.43 17.047 1 62.94 97 GLY A CA 1
ATOM 746 C C . GLY A 1 97 ? 12.758 8.359 17.219 1 62.94 97 GLY A C 1
ATOM 747 O O . GLY A 1 97 ? 12.891 7.258 16.688 1 62.94 97 GLY A O 1
ATOM 748 N N . ASP A 1 98 ? 11.648 8.43 17.844 1 78.25 98 ASP A N 1
ATOM 749 C CA . ASP A 1 98 ? 10.719 7.34 18.125 1 78.25 98 ASP A CA 1
ATOM 750 C C . ASP A 1 98 ? 9.461 7.453 17.266 1 78.25 98 ASP A C 1
ATOM 752 O O . ASP A 1 98 ? 8.438 6.828 17.562 1 78.25 98 ASP A O 1
ATOM 756 N N . ASP A 1 99 ? 9.578 8.07 16.172 1 90.38 99 ASP A N 1
ATOM 757 C CA . ASP A 1 99 ? 8.406 8.297 15.32 1 90.38 99 ASP A CA 1
ATOM 758 C C . ASP A 1 99 ? 8.375 7.32 14.156 1 90.38 99 ASP A C 1
ATOM 760 O O . ASP A 1 99 ? 8.789 7.652 13.047 1 90.38 99 ASP A O 1
ATOM 764 N N . ILE A 1 100 ? 7.781 6.141 14.383 1 94.56 100 ILE A N 1
ATOM 765 C CA . ILE A 1 100 ? 7.746 5.09 13.375 1 94.56 100 ILE A CA 1
ATOM 766 C C . ILE A 1 100 ? 7.02 5.594 12.125 1 94.56 100 ILE A C 1
ATOM 768 O O . ILE A 1 100 ? 5.984 6.258 12.227 1 94.56 100 ILE A O 1
ATOM 772 N N . ILE A 1 101 ? 7.586 5.309 10.953 1 96.25 101 ILE A N 1
ATOM 773 C CA . ILE A 1 101 ? 6.938 5.613 9.68 1 96.25 101 ILE A CA 1
ATOM 774 C C . ILE A 1 101 ? 6.035 4.453 9.273 1 96.25 101 ILE A C 1
ATOM 776 O O . ILE A 1 101 ? 6.512 3.342 9.031 1 96.25 101 ILE A O 1
ATOM 780 N N . ASN A 1 102 ? 4.773 4.77 9.148 1 96.62 102 ASN A N 1
ATOM 781 C CA . ASN A 1 102 ? 3.793 3.74 8.82 1 96.62 102 ASN A CA 1
ATOM 782 C C . ASN A 1 102 ? 3.5 3.695 7.324 1 96.62 102 ASN A C 1
ATOM 784 O O . ASN A 1 102 ? 3.168 2.639 6.785 1 96.62 102 ASN A O 1
ATOM 788 N N . ALA A 1 103 ? 3.523 4.801 6.695 1 97.44 103 ALA A N 1
ATOM 789 C CA . ALA A 1 103 ? 3.201 4.898 5.273 1 97.44 103 ALA A CA 1
ATOM 790 C C . ALA A 1 103 ? 3.908 6.09 4.633 1 97.44 103 ALA A C 1
ATOM 792 O O . ALA A 1 103 ? 4.219 7.074 5.309 1 97.44 103 ALA A O 1
ATOM 793 N N . LEU A 1 104 ? 4.188 5.98 3.385 1 98 104 LEU A N 1
ATOM 794 C CA . LEU A 1 104 ? 4.781 7.02 2.551 1 98 104 LEU A CA 1
ATOM 795 C C . LEU A 1 104 ? 4.027 7.16 1.233 1 98 104 LEU A C 1
ATOM 797 O O . LEU A 1 104 ? 3.652 6.156 0.621 1 98 104 LEU A O 1
ATOM 801 N N . VAL A 1 105 ? 3.777 8.375 0.829 1 97.81 105 VAL A N 1
ATOM 802 C CA . VAL A 1 105 ? 3.215 8.57 -0.502 1 97.81 105 VAL A CA 1
ATOM 803 C C . VAL A 1 105 ? 3.832 9.812 -1.144 1 97.81 105 VAL A C 1
ATOM 805 O O . VAL A 1 105 ? 3.99 10.844 -0.487 1 97.81 105 VAL A O 1
ATOM 808 N N . PHE A 1 106 ? 4.215 9.672 -2.41 1 97.5 106 PHE A N 1
ATOM 809 C CA . PHE A 1 106 ? 4.523 10.844 -3.217 1 97.5 106 PHE A CA 1
ATOM 810 C C . PHE A 1 106 ? 3.246 11.531 -3.684 1 97.5 106 PHE A C 1
ATOM 812 O O . PHE A 1 106 ? 2.268 10.867 -4.031 1 97.5 106 PHE A O 1
ATOM 819 N N . SER A 1 107 ? 3.336 12.852 -3.682 1 96.12 107 SER A N 1
ATOM 820 C CA . SER A 1 107 ? 2.26 13.562 -4.359 1 96.12 107 SER A CA 1
ATOM 821 C C . SER A 1 107 ? 2.244 13.25 -5.852 1 96.12 107 SER A C 1
ATOM 823 O O . SER A 1 107 ? 3.299 13.156 -6.484 1 96.12 107 SER A O 1
ATOM 825 N N . PRO A 1 108 ? 1.043 13.133 -6.414 1 93.38 108 PRO A N 1
ATOM 826 C CA . PRO A 1 108 ? 0.975 12.766 -7.832 1 93.38 108 PRO A CA 1
ATOM 827 C C . PRO A 1 108 ? 1.429 13.891 -8.758 1 93.38 108 PRO A C 1
ATOM 829 O O . PRO A 1 108 ? 1.831 13.641 -9.898 1 93.38 108 PRO A O 1
ATOM 832 N N . ASN A 1 109 ? 1.353 15.102 -8.312 1 91.94 109 ASN A N 1
ATOM 833 C CA . ASN A 1 109 ? 1.597 16.172 -9.266 1 91.94 109 ASN A CA 1
ATOM 834 C C . ASN A 1 109 ? 2.447 17.281 -8.656 1 91.94 109 ASN A C 1
ATOM 836 O O . ASN A 1 109 ? 2.58 18.359 -9.234 1 91.94 109 ASN A O 1
ATOM 840 N N . ARG A 1 110 ? 2.891 17.031 -7.453 1 91.88 110 ARG A N 1
ATOM 841 C CA . ARG A 1 110 ? 3.842 17.922 -6.789 1 91.88 110 ARG A CA 1
ATOM 842 C C . ARG A 1 110 ? 5.121 17.188 -6.422 1 91.88 110 ARG A C 1
ATOM 844 O O . ARG A 1 110 ? 5.141 15.945 -6.391 1 91.88 110 ARG A O 1
ATOM 851 N N . TYR A 1 111 ? 6.188 17.891 -6.223 1 93.06 111 TYR A N 1
ATOM 852 C CA . TYR A 1 111 ? 7.422 17.281 -5.742 1 93.06 111 TYR A CA 1
ATOM 853 C C . TYR A 1 111 ? 7.426 17.172 -4.223 1 93.06 111 TYR A C 1
ATOM 855 O O . TYR A 1 111 ? 8.375 17.625 -3.566 1 93.06 111 TYR A O 1
ATOM 863 N N . TRP A 1 112 ? 6.301 16.609 -3.67 1 95.31 112 TRP A N 1
ATOM 864 C CA . TRP A 1 112 ? 6.137 16.453 -2.229 1 95.31 112 TRP A CA 1
ATOM 865 C C . TRP A 1 112 ? 6.16 14.977 -1.841 1 95.31 112 TRP A C 1
ATOM 867 O O . TRP A 1 112 ? 5.727 14.117 -2.611 1 95.31 112 TRP A O 1
ATOM 877 N N . LEU A 1 113 ? 6.668 14.672 -0.731 1 97 113 LEU A N 1
ATOM 878 C CA . LEU A 1 113 ? 6.594 13.383 -0.053 1 97 113 LEU A CA 1
ATOM 879 C C . LEU A 1 113 ? 5.879 13.516 1.287 1 97 113 LEU A C 1
ATOM 881 O O . LEU A 1 113 ? 6.168 14.43 2.064 1 97 113 LEU A O 1
ATOM 885 N N . CYS A 1 114 ? 4.902 12.664 1.515 1 97 114 CYS A N 1
ATOM 886 C CA . CYS A 1 114 ? 4.184 12.641 2.783 1 97 114 CYS A CA 1
ATOM 887 C C . CYS A 1 114 ? 4.477 11.352 3.551 1 97 114 CYS A C 1
ATOM 889 O O . CYS A 1 114 ? 4.477 10.266 2.971 1 97 114 CYS A O 1
ATOM 891 N N . ALA A 1 115 ? 4.695 11.484 4.793 1 96.62 115 ALA A N 1
ATOM 892 C CA . ALA A 1 115 ? 4.93 10.344 5.68 1 96.62 115 ALA A CA 1
ATOM 893 C C . ALA A 1 115 ? 3.92 10.32 6.824 1 96.62 115 ALA A C 1
ATOM 895 O O . ALA A 1 115 ? 3.785 11.297 7.562 1 96.62 115 ALA A O 1
ATOM 896 N N . ALA A 1 116 ? 3.17 9.25 6.887 1 96.75 116 ALA A N 1
ATOM 897 C CA . ALA A 1 116 ? 2.4 8.977 8.102 1 96.75 116 ALA A CA 1
ATOM 898 C C . ALA A 1 116 ? 3.299 8.438 9.211 1 96.75 116 ALA A C 1
ATOM 900 O O . ALA A 1 116 ? 3.861 7.348 9.086 1 96.75 116 ALA A O 1
ATOM 901 N N . THR A 1 117 ? 3.453 9.195 10.258 1 94.25 117 THR A N 1
ATOM 902 C CA . THR A 1 117 ? 4.258 8.766 11.391 1 94.25 117 THR A CA 1
ATOM 903 C C . THR A 1 117 ? 3.373 8.484 12.609 1 94.25 117 THR A C 1
ATOM 905 O O . THR A 1 117 ? 2.164 8.734 12.57 1 94.25 117 THR A O 1
ATOM 908 N N . SER A 1 118 ? 4.012 7.938 13.695 1 92.56 118 SER A N 1
ATOM 909 C CA . SER A 1 118 ? 3.264 7.652 14.914 1 92.56 118 SER A CA 1
ATOM 910 C C . SER A 1 118 ? 2.811 8.938 15.602 1 92.56 118 SER A C 1
ATOM 912 O O . SER A 1 118 ? 1.874 8.922 16.406 1 92.56 118 SER A O 1
ATOM 914 N N . SER A 1 119 ? 3.441 10.102 15.273 1 90.94 119 SER A N 1
ATOM 915 C CA . SER A 1 119 ? 3.115 11.312 16.016 1 90.94 119 SER A CA 1
ATOM 916 C C . SER A 1 119 ? 2.414 12.336 15.125 1 90.94 119 SER A C 1
ATOM 918 O O . SER A 1 119 ? 1.691 13.203 15.617 1 90.94 119 SER A O 1
ATOM 920 N N . CYS A 1 120 ? 2.678 12.25 13.812 1 92.31 120 CYS A N 1
ATOM 921 C CA . CYS A 1 120 ? 2.127 13.242 12.898 1 92.31 120 CYS A CA 1
ATOM 922 C C . CYS A 1 120 ? 2.27 12.781 11.453 1 92.31 120 CYS A C 1
ATOM 924 O O . CYS A 1 120 ? 2.783 11.688 11.188 1 92.31 120 CYS A O 1
ATOM 926 N N . ILE A 1 121 ? 1.666 13.547 10.57 1 94.5 121 ILE A N 1
ATOM 927 C CA . ILE A 1 121 ? 1.98 13.43 9.156 1 94.5 121 ILE A CA 1
ATOM 928 C C . ILE A 1 121 ? 2.98 14.516 8.758 1 94.5 121 ILE A C 1
ATOM 930 O O . ILE A 1 121 ? 2.719 15.711 8.938 1 94.5 121 ILE A O 1
ATOM 934 N N . LYS A 1 122 ? 4.113 14.102 8.258 1 94.69 122 LYS A N 1
ATOM 935 C CA . LYS A 1 122 ? 5.125 15.039 7.785 1 94.69 122 LYS A CA 1
ATOM 936 C C . LYS A 1 122 ? 5.066 15.18 6.266 1 94.69 122 LYS A C 1
ATOM 938 O O . LYS A 1 122 ? 4.93 14.195 5.547 1 94.69 122 LYS A O 1
ATOM 943 N N . ILE A 1 123 ? 5.148 16.438 5.84 1 94.69 123 ILE A N 1
ATOM 944 C CA . ILE A 1 123 ? 5.141 16.719 4.41 1 94.69 123 ILE A CA 1
ATOM 945 C C . ILE A 1 123 ? 6.402 17.484 4.031 1 94.69 123 ILE A C 1
ATOM 947 O O . ILE A 1 123 ? 6.68 18.547 4.594 1 94.69 123 ILE A O 1
ATOM 951 N N . TRP A 1 124 ? 7.105 16.953 3.086 1 94.75 124 TRP A N 1
ATOM 952 C CA . TRP A 1 124 ? 8.328 17.594 2.615 1 94.75 124 TRP A CA 1
ATOM 953 C C . TRP A 1 124 ? 8.172 18.062 1.174 1 94.75 124 TRP A C 1
ATOM 955 O O . TRP A 1 124 ? 7.586 17.375 0.343 1 94.75 124 TRP A O 1
ATOM 965 N N . ASP A 1 125 ? 8.625 19.234 0.917 1 94.19 125 ASP A N 1
ATOM 966 C CA . ASP A 1 125 ? 8.938 19.656 -0.443 1 94.19 125 ASP A CA 1
ATOM 967 C C . ASP A 1 125 ? 10.336 19.203 -0.859 1 94.19 125 ASP A C 1
ATOM 969 O O . ASP A 1 125 ? 11.336 19.672 -0.323 1 94.19 125 ASP A O 1
ATOM 973 N N . LEU A 1 126 ? 10.398 18.344 -1.823 1 92.75 126 LEU A N 1
ATOM 974 C CA . LEU A 1 126 ? 11.664 17.703 -2.15 1 92.75 126 LEU A CA 1
ATOM 975 C C . LEU A 1 126 ? 12.523 18.594 -3.029 1 92.75 126 LEU A C 1
ATOM 977 O O . LEU A 1 126 ? 13.734 18.391 -3.145 1 92.75 126 LEU A O 1
ATOM 981 N N . GLU A 1 127 ? 11.852 19.5 -3.688 1 90.12 127 GLU A N 1
ATOM 982 C CA . GLU A 1 127 ? 12.625 20.484 -4.453 1 90.12 127 GLU A CA 1
ATOM 983 C C . GLU A 1 127 ? 13.453 21.375 -3.535 1 90.12 127 GLU A C 1
ATOM 985 O O . GLU A 1 127 ? 14.664 21.516 -3.725 1 90.12 127 GLU A O 1
ATOM 990 N N . SER A 1 128 ? 12.82 21.969 -2.555 1 90.19 128 SER A N 1
ATOM 991 C CA . SER A 1 128 ? 13.484 22.875 -1.628 1 90.19 128 SER A CA 1
ATOM 992 C C . SER A 1 128 ? 14.133 22.109 -0.476 1 90.19 128 SER A C 1
ATOM 994 O O . SER A 1 128 ? 14.891 22.688 0.308 1 90.19 128 SER A O 1
ATOM 996 N N . LYS A 1 129 ? 13.797 20.812 -0.362 1 85.88 129 LYS A N 1
ATOM 997 C CA . LYS A 1 129 ? 14.281 19.953 0.711 1 85.88 129 LYS A CA 1
ATOM 998 C C . LYS A 1 129 ? 13.867 20.5 2.078 1 85.88 129 LYS A C 1
ATOM 1000 O O . LYS A 1 129 ? 14.688 20.562 2.994 1 85.88 129 LYS A O 1
ATOM 1005 N N . SER A 1 130 ? 12.688 20.938 2.16 1 90 130 SER A N 1
ATOM 1006 C CA . SER A 1 130 ? 12.172 21.5 3.4 1 90 130 SER A CA 1
ATOM 1007 C C . SER A 1 130 ? 10.828 20.906 3.777 1 90 130 SER A C 1
ATOM 1009 O O . SER A 1 130 ? 10.109 20.391 2.918 1 90 130 SER A O 1
ATOM 1011 N N . VAL A 1 131 ? 10.602 20.953 5.07 1 89.88 131 VAL A N 1
ATOM 1012 C CA . VAL A 1 131 ? 9.297 20.531 5.57 1 89.88 131 VAL A CA 1
ATOM 1013 C C . VAL A 1 131 ? 8.234 21.562 5.191 1 89.88 131 VAL A C 1
ATOM 1015 O O . VAL A 1 131 ? 8.391 22.75 5.48 1 89.88 131 VAL A O 1
ATOM 1018 N N . VAL A 1 132 ? 7.309 21.141 4.41 1 91.31 132 VAL A N 1
ATOM 1019 C CA . VAL A 1 132 ? 6.164 21.969 4.051 1 91.31 132 VAL A CA 1
ATOM 1020 C C . VAL A 1 132 ? 5.219 22.094 5.242 1 91.31 132 VAL A C 1
ATOM 1022 O O . VAL A 1 132 ? 4.715 23.172 5.535 1 91.31 132 VAL A O 1
ATOM 1025 N N . ASP A 1 133 ? 4.98 21.031 5.926 1 91.94 133 ASP A N 1
ATOM 1026 C CA . ASP A 1 133 ? 4.039 21.031 7.043 1 91.94 133 ASP A CA 1
ATOM 1027 C C . ASP A 1 133 ? 4.207 19.766 7.895 1 91.94 133 ASP A C 1
ATOM 1029 O O . ASP A 1 133 ? 4.734 18.766 7.426 1 91.94 133 ASP A O 1
ATOM 1033 N N . GLU A 1 134 ? 3.891 19.859 9.156 1 92.06 134 GLU A N 1
ATOM 1034 C CA . GLU A 1 134 ? 3.637 18.75 10.078 1 92.06 134 GLU A CA 1
ATOM 1035 C C . GLU A 1 134 ? 2.197 18.781 10.578 1 92.06 134 GLU A C 1
ATOM 1037 O O . GLU A 1 134 ? 1.828 19.641 11.383 1 92.06 134 GLU A O 1
ATOM 1042 N N . LEU A 1 135 ? 1.45 17.844 10.086 1 91.38 135 LEU A N 1
ATOM 1043 C CA . LEU A 1 135 ? 0.031 17.797 10.422 1 91.38 135 LEU A CA 1
ATOM 1044 C C . LEU A 1 135 ? -0.2 16.984 11.688 1 91.38 135 LEU A C 1
ATOM 1046 O O . LEU A 1 135 ? -0.01 15.773 11.695 1 91.38 135 LEU A O 1
ATOM 1050 N N . ARG A 1 136 ? -0.586 17.672 12.727 1 89.12 136 ARG A N 1
ATOM 1051 C CA . ARG A 1 136 ? -0.88 17.062 14.023 1 89.12 136 ARG A CA 1
ATOM 1052 C C . ARG A 1 136 ? -2.316 17.359 14.453 1 89.12 136 ARG A C 1
ATOM 1054 O O . ARG A 1 136 ? -2.637 18.469 14.867 1 89.12 136 ARG A O 1
ATOM 1061 N N . PRO A 1 137 ? -3.129 16.344 14.281 1 83.81 137 PRO A N 1
ATOM 1062 C CA . PRO A 1 137 ? -4.492 16.562 14.773 1 83.81 137 PRO A CA 1
ATOM 1063 C C . PRO A 1 137 ? -4.559 16.703 16.297 1 83.81 137 PRO A C 1
ATOM 1065 O O . PRO A 1 137 ? -3.664 16.219 17 1 83.81 137 PRO A O 1
ATOM 1068 N N . GLU A 1 138 ? -5.527 17.469 16.75 1 82.5 138 GLU A N 1
ATOM 1069 C CA . GLU A 1 138 ? -5.863 17.438 18.172 1 82.5 138 GLU A CA 1
ATOM 1070 C C . GLU A 1 138 ? -6.734 16.219 18.5 1 82.5 138 GLU A C 1
ATOM 1072 O O . GLU A 1 138 ? -7.766 16 17.875 1 82.5 138 GLU A O 1
ATOM 1077 N N . PHE A 1 139 ? -6.105 15.477 19.391 1 83.31 139 PHE A N 1
ATOM 1078 C CA . PHE A 1 139 ? -6.867 14.297 19.766 1 83.31 139 PHE A CA 1
ATOM 1079 C C . PHE A 1 139 ? -7.676 14.547 21.031 1 83.31 139 PHE A C 1
ATOM 1081 O O . PHE A 1 139 ? -7.172 15.141 21.984 1 83.31 139 PHE A O 1
ATOM 1088 N N . SER A 1 140 ? -8.93 14.578 21.125 1 71.44 140 SER A N 1
ATOM 1089 C CA . SER A 1 140 ? -9.758 14.906 22.281 1 71.44 140 SER A CA 1
ATOM 1090 C C . SER A 1 140 ? -9.891 13.719 23.219 1 71.44 140 SER A C 1
ATOM 1092 O O . SER A 1 140 ? -9.969 13.891 24.438 1 71.44 140 SER A O 1
ATOM 1094 N N . ASN A 1 141 ? -9.938 12.516 22.859 1 66.5 141 ASN A N 1
ATOM 1095 C CA . ASN A 1 141 ? -10.305 11.391 23.719 1 66.5 141 ASN A CA 1
ATOM 1096 C C . ASN A 1 141 ? -9.156 10.391 23.859 1 66.5 141 ASN A C 1
ATOM 1098 O O . ASN A 1 141 ? -9.367 9.18 23.812 1 66.5 141 ASN A O 1
ATOM 1102 N N . VAL A 1 142 ? -8.055 11.055 23.984 1 68.75 142 VAL A N 1
ATOM 1103 C CA . VAL A 1 142 ? -6.961 10.117 24.188 1 68.75 142 VAL A CA 1
ATOM 1104 C C . VAL A 1 142 ? -6.707 9.945 25.688 1 68.75 142 VAL A C 1
ATOM 1106 O O . VAL A 1 142 ? -6.594 10.93 26.422 1 68.75 142 VAL A O 1
ATOM 1109 N N . GLY A 1 143 ? -7 8.805 26.219 1 67.62 143 GLY A N 1
ATOM 1110 C CA . GLY A 1 143 ? -6.711 8.531 27.625 1 67.62 143 GLY A CA 1
ATOM 1111 C C . GLY A 1 143 ? -5.262 8.797 27.984 1 67.62 143 GLY A C 1
ATOM 1112 O O . GLY A 1 143 ? -4.383 8.789 27.125 1 67.62 143 GLY A O 1
ATOM 1113 N N . LYS A 1 144 ? -5.008 9.312 29.344 1 61.47 144 LYS A N 1
ATOM 1114 C CA . LYS A 1 144 ? -3.686 9.648 29.859 1 61.47 144 LYS A CA 1
ATOM 1115 C C . LYS A 1 144 ? -2.684 8.531 29.578 1 61.47 144 LYS A C 1
ATOM 1117 O O . LYS A 1 144 ? -1.494 8.797 29.391 1 61.47 144 LYS A O 1
ATOM 1122 N N . LYS A 1 145 ? -3.197 7.207 29.531 1 68.62 145 LYS A N 1
ATOM 1123 C CA . LYS A 1 145 ? -2.266 6.09 29.453 1 68.62 145 LYS A CA 1
ATOM 1124 C C . LYS A 1 145 ? -2.307 5.445 28.062 1 68.62 145 LYS A C 1
ATOM 1126 O O . LYS A 1 145 ? -1.635 4.441 27.828 1 68.62 145 LYS A O 1
ATOM 1131 N N . SER A 1 146 ? -3.01 6.133 27.188 1 75.38 146 SER A N 1
ATOM 1132 C CA . SER A 1 146 ? -3.133 5.508 25.875 1 75.38 146 SER A CA 1
ATOM 1133 C C . SER A 1 146 ? -2.219 6.176 24.844 1 75.38 146 SER A C 1
ATOM 1135 O O . SER A 1 146 ? -1.91 7.363 24.969 1 75.38 146 SER A O 1
ATOM 1137 N N . ASN A 1 147 ? -1.566 5.301 24.078 1 81.94 147 ASN A N 1
ATOM 1138 C CA . ASN A 1 147 ? -0.802 5.883 22.969 1 81.94 147 ASN A CA 1
ATOM 1139 C C . ASN A 1 147 ? -1.682 6.75 22.078 1 81.94 147 ASN A C 1
ATOM 1141 O O . ASN A 1 147 ? -2.82 6.387 21.781 1 81.94 147 ASN A O 1
ATOM 1145 N N . PRO A 1 148 ? -1.169 7.898 21.812 1 87.44 148 PRO A N 1
ATOM 1146 C CA . PRO A 1 148 ? -1.944 8.734 20.891 1 87.44 148 PRO A CA 1
ATOM 1147 C C . PRO A 1 148 ? -2.25 8.023 19.578 1 87.44 148 PRO A C 1
ATOM 1149 O O . PRO A 1 148 ? -1.48 7.16 19.141 1 87.44 148 PRO A O 1
ATOM 1152 N N . PRO A 1 149 ? -3.441 8.391 18.984 1 91.69 149 PRO A N 1
ATOM 1153 C CA . PRO A 1 149 ? -3.74 7.832 17.656 1 91.69 149 PRO A CA 1
ATOM 1154 C C . PRO A 1 149 ? -2.648 8.125 16.641 1 91.69 149 PRO A C 1
ATOM 1156 O O . PRO A 1 149 ? -2.004 9.18 16.703 1 91.69 149 PRO A O 1
ATOM 1159 N N . GLN A 1 150 ? -2.463 7.172 15.812 1 93.88 150 GLN A N 1
ATOM 1160 C CA . GLN A 1 150 ? -1.455 7.34 14.773 1 93.88 150 GLN A CA 1
ATOM 1161 C C . GLN A 1 150 ? -2.078 7.246 13.383 1 93.88 150 GLN A C 1
ATOM 1163 O O . GLN A 1 150 ? -3.053 6.516 13.18 1 93.88 150 GLN A O 1
ATOM 1168 N N . ALA A 1 151 ? -1.493 8.023 12.5 1 95.38 151 ALA A N 1
ATOM 1169 C CA . ALA A 1 151 ? -1.801 7.816 11.086 1 95.38 151 ALA A CA 1
ATOM 1170 C C . ALA A 1 151 ? -1.176 6.523 10.57 1 95.38 151 ALA A C 1
ATOM 1172 O O . ALA A 1 151 ? 0.031 6.312 10.703 1 95.38 151 ALA A O 1
ATOM 1173 N N . VAL A 1 152 ? -1.979 5.68 9.938 1 95.88 152 VAL A N 1
ATOM 1174 C CA . VAL A 1 152 ? -1.422 4.383 9.555 1 95.88 152 VAL A CA 1
ATOM 1175 C C . VAL A 1 152 ? -1.515 4.207 8.047 1 95.88 152 VAL A C 1
ATOM 1177 O O . VAL A 1 152 ? -0.905 3.293 7.48 1 95.88 152 VAL A O 1
ATOM 1180 N N . SER A 1 153 ? -2.232 5.02 7.379 1 95.75 153 SER A N 1
ATOM 1181 C CA . SER A 1 153 ? -2.381 4.953 5.93 1 95.75 153 SER A CA 1
ATOM 1182 C C . SER A 1 153 ? -2.586 6.34 5.332 1 95.75 153 SER A C 1
ATOM 1184 O O . SER A 1 153 ? -3.094 7.242 6 1 95.75 153 SER A O 1
ATOM 1186 N N . LEU A 1 154 ? -2.168 6.508 4.117 1 97.19 154 LEU A N 1
ATOM 1187 C CA . LEU A 1 154 ? -2.264 7.766 3.387 1 97.19 154 LEU A CA 1
ATOM 1188 C C . LEU A 1 154 ? -2.736 7.527 1.956 1 97.19 154 LEU A C 1
ATOM 1190 O O . LEU A 1 154 ? -2.398 6.512 1.348 1 97.19 154 LEU A O 1
ATOM 1194 N N . ALA A 1 155 ? -3.443 8.492 1.428 1 96.38 155 ALA A N 1
ATOM 1195 C CA . ALA A 1 155 ? -3.781 8.516 0.006 1 96.38 155 ALA A CA 1
ATOM 1196 C C . ALA A 1 155 ? -4.02 9.938 -0.483 1 96.38 155 ALA A C 1
ATOM 1198 O O . ALA A 1 155 ? -4.668 10.734 0.2 1 96.38 155 ALA A O 1
ATOM 1199 N N . TRP A 1 156 ? -3.463 10.203 -1.668 1 94.81 156 TRP A N 1
ATOM 1200 C CA . TRP A 1 156 ? -3.773 11.453 -2.354 1 94.81 156 TRP A CA 1
ATOM 1201 C C . TRP A 1 156 ? -4.969 11.281 -3.285 1 94.81 156 TRP A C 1
ATOM 1203 O O . TRP A 1 156 ? -5.129 10.234 -3.914 1 94.81 156 TRP A O 1
ATOM 1213 N N . SER A 1 157 ? -5.707 12.398 -3.35 1 91.38 157 SER A N 1
ATOM 1214 C CA . SER A 1 157 ? -6.602 12.469 -4.504 1 91.38 157 SER A CA 1
ATOM 1215 C C . SER A 1 157 ? -5.812 12.516 -5.809 1 91.38 157 SER A C 1
ATOM 1217 O O . SER A 1 157 ? -4.629 12.859 -5.816 1 91.38 157 SER A O 1
ATOM 1219 N N . ALA A 1 158 ? -6.535 12.203 -6.891 1 88.44 158 ALA A N 1
ATOM 1220 C CA . ALA A 1 158 ? -5.871 12.094 -8.188 1 88.44 158 ALA A CA 1
ATOM 1221 C C . ALA A 1 158 ? -5.234 13.422 -8.594 1 88.44 158 ALA A C 1
ATOM 1223 O O . ALA A 1 158 ? -4.16 13.438 -9.203 1 88.44 158 ALA A O 1
ATOM 1224 N N . ASP A 1 159 ? -5.859 14.477 -8.297 1 88.62 159 ASP A N 1
ATOM 1225 C CA . ASP A 1 159 ? -5.371 15.789 -8.703 1 88.62 159 ASP A CA 1
ATOM 1226 C C . ASP A 1 159 ? -4.336 16.312 -7.719 1 88.62 159 ASP A C 1
ATOM 1228 O O . ASP A 1 159 ? -3.824 17.438 -7.883 1 88.62 159 ASP A O 1
ATOM 1232 N N . GLY A 1 160 ? -4.047 15.562 -6.641 1 91.31 160 GLY A N 1
ATOM 1233 C CA . GLY A 1 160 ? -3.023 15.938 -5.676 1 91.31 160 GLY A CA 1
ATOM 1234 C C . GLY A 1 160 ? -3.438 17.094 -4.789 1 91.31 160 GLY A C 1
ATOM 1235 O O . GLY A 1 160 ? -2.596 17.734 -4.148 1 91.31 160 GLY A O 1
ATOM 1236 N N . GLN A 1 161 ? -4.738 17.406 -4.723 1 91.69 161 GLN A N 1
ATOM 1237 C CA . GLN A 1 161 ? -5.199 18.562 -3.969 1 91.69 161 GLN A CA 1
ATOM 1238 C C . GLN A 1 161 ? -5.648 18.156 -2.566 1 91.69 161 GLN A C 1
ATOM 1240 O O . GLN A 1 161 ? -5.797 19.016 -1.688 1 91.69 161 GLN A O 1
ATOM 1245 N N . THR A 1 162 ? -5.91 16.938 -2.373 1 92.12 162 THR A N 1
ATOM 1246 C CA . THR A 1 162 ? -6.457 16.469 -1.1 1 92.12 162 THR A CA 1
ATOM 1247 C C . THR A 1 162 ? -5.707 15.242 -0.604 1 92.12 162 THR A C 1
ATOM 1249 O O . THR A 1 162 ? -5.48 14.297 -1.365 1 92.12 162 THR A O 1
ATOM 1252 N N . LEU A 1 163 ? -5.234 15.25 0.655 1 94.38 163 LEU A N 1
ATOM 1253 C CA . LEU A 1 163 ? -4.598 14.117 1.323 1 94.38 163 LEU A CA 1
ATOM 1254 C C . LEU A 1 163 ? -5.535 13.5 2.355 1 94.38 163 LEU A C 1
ATOM 1256 O O . LEU A 1 163 ? -6.105 14.211 3.188 1 94.38 163 LEU A O 1
ATOM 1260 N N . PHE A 1 164 ? -5.762 12.18 2.277 1 94.62 164 PHE A N 1
ATOM 1261 C CA . PHE A 1 164 ? -6.559 11.414 3.232 1 94.62 164 PHE A CA 1
ATOM 1262 C C . PHE A 1 164 ? -5.668 10.523 4.09 1 94.62 164 PHE A C 1
ATOM 1264 O O . PHE A 1 164 ? -4.723 9.914 3.586 1 94.62 164 PHE A O 1
ATOM 1271 N N . ALA A 1 165 ? -5.992 10.477 5.316 1 96.06 165 ALA A N 1
ATOM 1272 C CA . ALA A 1 165 ? -5.234 9.633 6.238 1 96.06 165 ALA A CA 1
ATOM 1273 C C . ALA A 1 165 ? -6.168 8.812 7.125 1 96.06 165 ALA A C 1
ATOM 1275 O O . ALA A 1 165 ? -7.129 9.344 7.684 1 96.06 165 ALA A O 1
ATOM 1276 N N . GLY A 1 166 ? -5.945 7.578 7.191 1 95.38 166 GLY A N 1
ATOM 1277 C CA . GLY A 1 166 ? -6.617 6.727 8.156 1 95.38 166 GLY A CA 1
ATOM 1278 C C . GLY A 1 166 ? -5.871 6.609 9.469 1 95.38 166 GLY A C 1
ATOM 1279 O O . GLY A 1 166 ? -4.656 6.41 9.484 1 95.38 166 GLY A O 1
ATOM 1280 N N . TYR A 1 167 ? -6.645 6.746 10.562 1 95.06 167 TYR A N 1
ATOM 1281 C CA . TYR A 1 167 ? -6.02 6.77 11.875 1 95.06 167 TYR A CA 1
ATOM 1282 C C . TYR A 1 167 ? -6.461 5.574 12.711 1 95.06 167 TYR A C 1
ATOM 1284 O O . TYR A 1 167 ? -7.461 4.926 12.398 1 95.06 167 TYR A O 1
ATOM 1292 N N . SER A 1 168 ? -5.676 5.344 13.789 1 93.94 168 SER A N 1
ATOM 1293 C CA . SER A 1 168 ? -5.945 4.246 14.711 1 93.94 168 SER A CA 1
ATOM 1294 C C . SER A 1 168 ? -7.082 4.59 15.672 1 93.94 168 SER A C 1
ATOM 1296 O O . SER A 1 168 ? -7.551 3.734 16.422 1 93.94 168 SER A O 1
ATOM 1298 N N . ASP A 1 169 ? -7.562 5.793 15.656 1 91.31 169 ASP A N 1
ATOM 1299 C CA . ASP A 1 169 ? -8.727 6.141 16.469 1 91.31 169 ASP A CA 1
ATOM 1300 C C . ASP A 1 169 ? -10.016 6.027 15.656 1 91.31 169 ASP A C 1
ATOM 1302 O O . ASP A 1 169 ? -11.016 6.668 15.984 1 91.31 169 ASP A O 1
ATOM 1306 N N . SER A 1 170 ? -9.961 5.418 14.5 1 92.5 170 SER A N 1
ATOM 1307 C CA . SER A 1 170 ? -11.125 5.035 13.711 1 92.5 170 SER A CA 1
ATOM 1308 C C . SER A 1 170 ? -11.586 6.176 12.812 1 92.5 170 SER A C 1
ATOM 1310 O O . SER A 1 170 ? -12.586 6.047 12.102 1 92.5 170 SER A O 1
ATO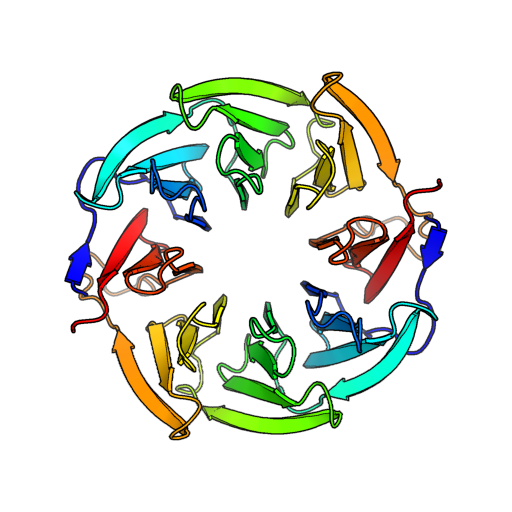M 1312 N N . LEU A 1 171 ? -10.797 7.23 12.82 1 91.62 171 LEU A N 1
ATOM 1313 C CA . LEU A 1 171 ? -11.195 8.383 12.023 1 91.62 171 LEU A CA 1
ATOM 1314 C C . LEU A 1 171 ? -10.312 8.531 10.789 1 91.62 171 LEU A C 1
ATOM 1316 O O . LEU A 1 171 ? -9.148 8.125 10.805 1 91.62 171 LEU A O 1
ATOM 1320 N N . ILE A 1 172 ? -10.969 9.039 9.766 1 93.5 172 ILE A N 1
ATOM 1321 C CA . ILE A 1 172 ? -10.242 9.531 8.609 1 93.5 172 ILE A CA 1
ATOM 1322 C C . ILE A 1 172 ? -10.125 11.055 8.68 1 93.5 172 ILE A C 1
ATOM 1324 O O . ILE A 1 172 ? -11.102 11.75 8.977 1 93.5 172 ILE A O 1
ATOM 1328 N N . ARG A 1 173 ? -8.945 11.547 8.523 1 94 173 ARG A N 1
ATOM 1329 C CA . ARG A 1 173 ? -8.711 12.984 8.477 1 94 173 ARG A CA 1
ATOM 1330 C C . ARG A 1 173 ? -8.227 13.422 7.098 1 94 173 ARG A C 1
ATOM 1332 O O . ARG A 1 173 ? -7.477 12.695 6.441 1 94 173 ARG A O 1
ATOM 1339 N N . VAL A 1 174 ? -8.734 14.609 6.723 1 93.12 174 VAL A N 1
ATOM 1340 C CA . VAL A 1 174 ? -8.57 15.086 5.355 1 93.12 174 VAL A CA 1
ATOM 1341 C C . VAL A 1 174 ? -7.93 16.469 5.363 1 93.12 174 VAL A C 1
ATOM 1343 O O . VAL A 1 174 ? -8.344 17.344 6.129 1 93.12 174 VAL A O 1
ATOM 1346 N N . TRP A 1 175 ? -6.914 16.641 4.562 1 93.5 175 TRP A N 1
ATOM 1347 C CA . TRP 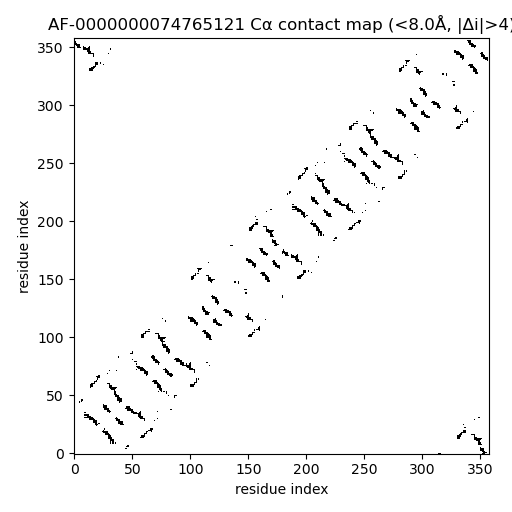A 1 175 ? -6.25 17.938 4.414 1 93.5 175 TRP A CA 1
ATOM 1348 C C . TRP A 1 175 ? -6.234 18.375 2.953 1 93.5 175 TRP A C 1
ATOM 1350 O O . TRP A 1 175 ? -5.977 17.578 2.059 1 93.5 175 TRP A O 1
ATOM 1360 N N . SER A 1 176 ? -6.582 19.609 2.713 1 90.5 176 SER A N 1
ATOM 1361 C CA . SER A 1 176 ? -6.508 20.188 1.373 1 90.5 176 SER A CA 1
ATOM 1362 C C . SER A 1 176 ? -5.289 21.078 1.223 1 90.5 176 SER A C 1
ATOM 1364 O O . SER A 1 176 ? -4.867 21.734 2.184 1 90.5 176 SER A O 1
ATOM 1366 N N . VAL A 1 177 ? -4.711 20.969 -0.025 1 83.38 177 VAL A N 1
ATOM 1367 C CA . VAL A 1 177 ? -3.598 21.859 -0.347 1 83.38 177 VAL A CA 1
ATOM 1368 C C . VAL A 1 177 ? -4.133 23.234 -0.759 1 83.38 177 VAL A C 1
ATOM 1370 O O . VAL A 1 177 ? -5.074 23.328 -1.55 1 83.38 177 VAL A O 1
ATOM 1373 N N . GLY A 1 178 ? -4.098 24.219 0.105 1 68.56 178 GLY A N 1
ATOM 1374 C CA . GLY A 1 178 ? -4.582 25.578 -0.111 1 68.56 178 GLY A CA 1
ATOM 1375 C C . GLY A 1 178 ? -3.92 26.266 -1.288 1 68.56 178 GLY A C 1
ATOM 1376 O O . GLY A 1 178 ? -2.729 26.062 -1.537 1 68.56 178 GLY A O 1
ATOM 1377 N N . PHE A 1 179 ? -4.633 26.375 -2.51 1 50.56 179 PHE A N 1
ATOM 1378 C CA . PHE A 1 179 ? -4.199 27.453 -3.402 1 50.56 179 PHE A CA 1
ATOM 1379 C C . PHE A 1 179 ? -4.715 28.797 -2.916 1 50.56 179 PHE A C 1
ATOM 1381 O O . PHE A 1 179 ? -5.75 28.875 -2.25 1 50.56 179 PHE A O 1
ATOM 1388 N N . CYS B 1 1 ? -5.188 20.172 10.211 1 60 1 CYS B N 1
ATOM 1389 C CA . CYS B 1 1 ? -6.25 19.375 9.617 1 60 1 CYS B CA 1
ATOM 1390 C C . CYS B 1 1 ? -7.383 20.266 9.109 1 60 1 CYS B C 1
ATOM 1392 O O . CYS B 1 1 ? -7.898 21.094 9.852 1 60 1 CYS B O 1
ATOM 1394 N N . LYS B 1 2 ? -7.59 20.094 7.742 1 69.12 2 LYS B N 1
ATOM 1395 C CA . LYS B 1 2 ? -8.664 20.922 7.191 1 69.12 2 LYS B CA 1
ATOM 1396 C C . LYS B 1 2 ? -10.031 20.375 7.566 1 69.12 2 LYS B C 1
ATOM 1398 O O . LYS B 1 2 ? -10.922 21.125 7.969 1 69.12 2 LYS B O 1
ATOM 1403 N N . PHE B 1 3 ? -10.164 19 7.469 1 79.62 3 PHE B N 1
ATOM 1404 C CA . PHE B 1 3 ? -11.445 18.375 7.75 1 79.62 3 PHE B CA 1
ATOM 1405 C C . PHE B 1 3 ? -11.25 17 8.398 1 79.62 3 PHE B C 1
ATOM 1407 O O . PHE B 1 3 ? -10.344 16.25 8.023 1 79.62 3 PHE B O 1
ATOM 1414 N N . THR B 1 4 ? -11.938 16.828 9.516 1 84.31 4 THR B N 1
ATOM 1415 C CA . THR B 1 4 ? -12.047 15.5 10.109 1 84.31 4 THR B CA 1
ATOM 1416 C C . THR B 1 4 ? -13.43 14.906 9.883 1 84.31 4 THR B C 1
ATOM 1418 O O . THR B 1 4 ? -14.438 15.531 10.211 1 84.31 4 THR B O 1
ATOM 1421 N N . ILE B 1 5 ? -13.43 13.742 9.219 1 86.5 5 ILE B N 1
ATOM 1422 C CA . ILE B 1 5 ? -14.719 13.078 9.07 1 86.5 5 ILE B CA 1
ATOM 1423 C C . ILE B 1 5 ? -15.195 12.562 10.422 1 86.5 5 ILE B C 1
ATOM 1425 O O . ILE B 1 5 ? -14.555 11.695 11.023 1 86.5 5 ILE B O 1
ATOM 1429 N N . GLN B 1 6 ? -16.281 13.078 10.828 1 86.94 6 GLN B N 1
ATOM 1430 C CA . GLN B 1 6 ? -16.734 12.773 12.18 1 86.94 6 GLN B CA 1
ATOM 1431 C C . GLN B 1 6 ? -18.031 11.969 12.164 1 86.94 6 GLN B C 1
ATOM 1433 O O . GLN B 1 6 ? -18.375 11.32 13.156 1 86.94 6 GLN B O 1
ATOM 1438 N N . GLU B 1 7 ? -18.672 12.031 11.078 1 91.5 7 GLU B N 1
ATOM 1439 C CA . GLU B 1 7 ? -19.953 11.32 10.992 1 91.5 7 GLU B CA 1
ATOM 1440 C C . GLU B 1 7 ? -19.781 9.984 10.273 1 91.5 7 GLU B C 1
ATOM 1442 O O . GLU B 1 7 ? -19.062 9.891 9.281 1 91.5 7 GLU B O 1
ATOM 1447 N N . ASP B 1 8 ? -20.469 8.945 10.828 1 95.31 8 ASP B N 1
ATOM 1448 C CA . ASP B 1 8 ? -20.562 7.629 10.203 1 95.31 8 ASP B CA 1
ATOM 1449 C C . ASP B 1 8 ? -19.172 6.996 10.07 1 95.31 8 ASP B C 1
ATOM 1451 O O . ASP B 1 8 ? -18.906 6.277 9.109 1 95.31 8 ASP B O 1
ATOM 1455 N N . CYS B 1 9 ? -18.344 7.316 10.992 1 94.81 9 CYS B N 1
ATOM 1456 C CA . CYS B 1 9 ? -16.969 6.855 10.93 1 94.81 9 CYS B CA 1
ATOM 1457 C C . CYS B 1 9 ? -16.875 5.383 11.312 1 94.81 9 CYS B C 1
ATOM 1459 O O . CYS B 1 9 ? -17.859 4.777 11.727 1 94.81 9 CYS B O 1
ATOM 1461 N N . HIS B 1 10 ? -15.719 4.793 11.008 1 96.5 10 HIS B N 1
ATOM 1462 C CA . HIS B 1 10 ? -15.438 3.445 11.484 1 96.5 10 HIS B CA 1
ATOM 1463 C C . HIS B 1 10 ? -15.539 3.369 13.008 1 96.5 10 HIS B C 1
ATOM 1465 O O . HIS B 1 10 ? -15.492 4.395 13.688 1 96.5 10 HIS B O 1
ATOM 1471 N N . SER B 1 11 ? -15.719 2.16 13.516 1 96.25 11 SER B N 1
ATOM 1472 C CA . SER B 1 11 ? -15.805 1.988 14.961 1 96.25 11 SER B CA 1
ATOM 1473 C C . SER B 1 11 ? -14.516 1.408 15.531 1 96.25 11 SER B C 1
ATOM 1475 O O . SER B 1 11 ? -14.359 1.298 16.75 1 96.25 11 SER B O 1
ATOM 1477 N N . GLU B 1 12 ? -13.633 0.953 14.711 1 95.94 12 GLU B N 1
ATOM 1478 C CA . GLU B 1 12 ? -12.289 0.49 15.039 1 95.94 12 GLU B CA 1
ATOM 1479 C C . GLU B 1 12 ? -11.25 1.093 14.102 1 95.94 12 GLU B C 1
ATOM 1481 O O . GLU B 1 12 ? -11.586 1.93 13.258 1 95.94 12 GLU B O 1
ATOM 1486 N N . TRP B 1 13 ? -10 0.717 14.227 1 93.94 13 TRP B N 1
ATOM 1487 C CA . TRP B 1 13 ? -8.883 1.265 13.461 1 93.94 13 TRP B CA 1
ATOM 1488 C C . TRP B 1 13 ? -9.211 1.295 11.969 1 93.94 13 TRP B C 1
ATOM 1490 O O . TRP B 1 13 ? -9.766 0.334 11.43 1 93.94 13 TRP B O 1
ATOM 1500 N N . VAL B 1 14 ? -8.867 2.438 11.312 1 96.06 14 VAL B N 1
ATOM 1501 C CA . VAL B 1 14 ? -8.852 2.504 9.859 1 96.06 14 VAL B CA 1
ATOM 1502 C C . VAL B 1 14 ? -7.508 2.002 9.328 1 96.06 14 VAL B C 1
ATOM 1504 O O . VAL B 1 14 ? -6.512 2.729 9.359 1 96.06 14 VAL B O 1
ATOM 1507 N N . SER B 1 15 ? -7.469 0.848 8.773 1 94.12 15 SER B N 1
ATOM 1508 C CA . SER B 1 15 ? -6.211 0.19 8.43 1 94.12 15 SER B CA 1
ATOM 1509 C C . SER B 1 15 ? -5.699 0.656 7.07 1 94.12 15 SER B C 1
ATOM 1511 O O . SER B 1 15 ? -4.496 0.612 6.809 1 94.12 15 SER B O 1
ATOM 1513 N N . CYS B 1 16 ? -6.609 1.071 6.246 1 95.31 16 CYS B N 1
ATOM 1514 C CA . CYS B 1 16 ? -6.195 1.429 4.895 1 95.31 16 CYS B CA 1
ATOM 1515 C C . CYS B 1 16 ? -7.16 2.438 4.277 1 95.31 16 CYS B C 1
ATOM 1517 O O . CYS B 1 16 ? -8.359 2.395 4.543 1 95.31 16 CYS B O 1
ATOM 1519 N N . VAL B 1 17 ? -6.629 3.369 3.527 1 95.94 17 VAL B N 1
ATOM 1520 C CA . VAL B 1 17 ? -7.395 4.312 2.717 1 95.94 17 VAL B CA 1
ATOM 1521 C C . VAL B 1 17 ? -6.859 4.316 1.286 1 95.94 17 VAL B C 1
ATOM 1523 O O . VAL B 1 17 ? -5.648 4.23 1.069 1 95.94 17 VAL B O 1
ATOM 1526 N N . ARG B 1 18 ? -7.762 4.297 0.348 1 96.19 18 ARG B N 1
ATOM 1527 C CA . ARG B 1 18 ? -7.414 4.383 -1.067 1 96.19 18 ARG B CA 1
ATOM 1528 C C . ARG B 1 18 ? -8.297 5.402 -1.784 1 96.19 18 ARG B C 1
ATOM 1530 O O . ARG B 1 18 ? -9.461 5.586 -1.421 1 96.19 18 ARG B O 1
ATOM 1537 N N . PHE B 1 19 ? -7.684 5.992 -2.764 1 92.88 19 PHE B N 1
ATOM 1538 C CA . PHE B 1 19 ? -8.438 6.879 -3.639 1 92.88 19 PHE B CA 1
ATOM 1539 C C . PHE B 1 19 ? -8.883 6.145 -4.898 1 92.88 19 PHE B C 1
ATOM 1541 O O . PHE B 1 19 ? -8.148 5.324 -5.441 1 92.88 19 PHE B O 1
ATOM 1548 N N . SER B 1 20 ? -10.094 6.543 -5.277 1 91 20 SER B N 1
ATOM 1549 C CA . SER B 1 20 ? -10.562 6.094 -6.586 1 91 20 SER B CA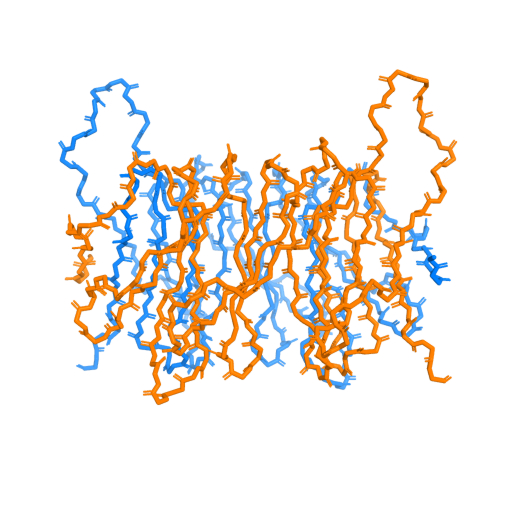 1
ATOM 1550 C C . SER B 1 20 ? -10.102 7.039 -7.691 1 91 20 SER B C 1
ATOM 1552 O O . SER B 1 20 ? -10.352 8.242 -7.629 1 91 20 SER B O 1
ATOM 1554 N N . PRO B 1 21 ? -9.531 6.473 -8.719 1 85.44 21 PRO B N 1
ATOM 1555 C CA . PRO B 1 21 ? -9 7.328 -9.789 1 85.44 21 PRO B CA 1
ATOM 1556 C C . PRO B 1 21 ? -10.086 7.832 -10.734 1 85.44 21 PRO B C 1
ATOM 1558 O O . PRO B 1 21 ? -9.797 8.562 -11.68 1 85.44 21 PRO B O 1
ATOM 1561 N N . ASN B 1 22 ? -11.305 7.562 -10.539 1 84.25 22 ASN B N 1
ATOM 1562 C CA . ASN B 1 22 ? -12.391 8.016 -11.398 1 84.25 22 ASN B CA 1
ATOM 1563 C C . ASN B 1 22 ? -12.688 9.5 -11.195 1 84.25 22 ASN B C 1
ATOM 1565 O O . ASN B 1 22 ? -13.25 9.891 -10.172 1 84.25 22 ASN B O 1
ATOM 1569 N N . PRO B 1 23 ? -12.312 10.312 -12.109 1 79.62 23 PRO B N 1
ATOM 1570 C CA . PRO B 1 23 ? -12.5 11.75 -11.93 1 79.62 23 PRO B CA 1
ATOM 1571 C C . PRO B 1 23 ? -13.969 12.156 -11.875 1 79.62 23 PRO B C 1
ATOM 1573 O O . PRO B 1 23 ? -14.312 13.195 -11.305 1 79.62 23 PRO B O 1
ATOM 1576 N N . ALA B 1 24 ? -14.836 11.375 -12.539 1 83.12 24 ALA B N 1
ATOM 1577 C CA . ALA B 1 24 ? -16.266 11.68 -12.562 1 83.12 24 ALA B CA 1
ATOM 1578 C C . ALA B 1 24 ? -16.906 11.375 -11.211 1 83.12 24 ALA B C 1
ATOM 1580 O O . ALA B 1 24 ? -17.938 11.953 -10.859 1 83.12 24 ALA B O 1
ATOM 1581 N N . ASN B 1 25 ? -16.328 10.539 -10.539 1 83.25 25 ASN B N 1
ATOM 1582 C CA . ASN B 1 25 ? -16.828 10.094 -9.242 1 83.25 25 ASN B CA 1
ATOM 1583 C C . ASN B 1 25 ? -15.695 9.891 -8.242 1 83.25 25 ASN B C 1
ATOM 1585 O O . ASN B 1 25 ? -15.375 8.758 -7.883 1 83.25 25 ASN B O 1
ATOM 1589 N N . PRO B 1 26 ? -15.172 11.055 -7.832 1 86.19 26 PRO B N 1
ATOM 1590 C CA . PRO B 1 26 ? -14.039 10.914 -6.91 1 86.19 26 PRO B CA 1
ATOM 1591 C C . PRO B 1 26 ? -14.469 10.453 -5.52 1 86.19 26 PRO B C 1
ATOM 1593 O O . PRO B 1 26 ? -15.281 11.117 -4.867 1 86.19 26 PRO B O 1
ATOM 1596 N N . VAL B 1 27 ? -13.977 9.281 -5.137 1 91.56 27 VAL B N 1
ATOM 1597 C CA . VAL B 1 27 ? -14.312 8.75 -3.818 1 91.56 27 VAL B CA 1
ATOM 1598 C C . VAL B 1 27 ? -13.039 8.273 -3.117 1 91.56 27 VAL B C 1
ATOM 1600 O O . VAL B 1 27 ? -12.016 8.055 -3.764 1 91.56 27 VAL B O 1
ATOM 1603 N N . ILE B 1 28 ? -13.141 8.172 -1.855 1 92.69 28 ILE B N 1
ATOM 1604 C CA . ILE B 1 28 ? -12.164 7.496 -1.007 1 92.69 28 ILE B CA 1
ATOM 1605 C C . ILE B 1 28 ? -12.766 6.203 -0.455 1 92.69 28 ILE B C 1
ATOM 1607 O O . ILE B 1 28 ? -13.93 6.172 -0.064 1 92.69 28 ILE B O 1
ATOM 1611 N N . VAL B 1 29 ? -11.992 5.191 -0.535 1 96.5 29 VAL B N 1
ATOM 1612 C CA . VAL B 1 29 ? -12.383 3.912 0.046 1 96.5 29 VAL B CA 1
ATOM 1613 C C . VAL B 1 29 ? -11.531 3.619 1.279 1 96.5 29 VAL B C 1
ATOM 1615 O O . VAL B 1 29 ? -10.312 3.785 1.251 1 96.5 29 VAL B O 1
ATOM 1618 N N . SER B 1 30 ? -12.164 3.262 2.348 1 97.44 30 SER B N 1
ATOM 1619 C CA . SER B 1 30 ? -11.43 2.9 3.557 1 97.44 30 SER B CA 1
ATOM 1620 C C . SER B 1 30 ? -11.836 1.515 4.051 1 97.44 30 SER B C 1
ATOM 1622 O O . SER B 1 30 ? -12.977 1.086 3.855 1 97.44 30 SER B O 1
ATOM 1624 N N . GLY B 1 31 ? -10.891 0.777 4.582 1 97.81 31 GLY B N 1
ATOM 1625 C CA . GLY B 1 31 ? -11.117 -0.468 5.297 1 97.81 31 GLY B CA 1
ATOM 1626 C C . GLY B 1 31 ? -10.773 -0.377 6.773 1 97.81 31 GLY B C 1
ATOM 1627 O O . GLY B 1 31 ? -9.805 0.277 7.152 1 97.81 31 GLY B O 1
ATOM 1628 N N . GLY B 1 32 ? -11.555 -1.038 7.586 1 97.12 32 GLY B N 1
ATOM 1629 C CA . GLY B 1 32 ? -11.352 -0.934 9.023 1 97.12 32 GLY B CA 1
ATOM 1630 C C . GLY B 1 32 ? -11.266 -2.281 9.711 1 97.12 32 GLY B C 1
ATOM 1631 O O . GLY B 1 32 ? -11.633 -3.307 9.133 1 97.12 32 GLY B O 1
ATOM 1632 N N . TRP B 1 33 ? -10.734 -2.172 10.891 1 96.88 33 TRP B N 1
ATOM 1633 C CA . TRP B 1 33 ? -10.734 -3.352 11.758 1 96.88 33 TRP B CA 1
ATOM 1634 C C . TRP B 1 33 ? -12.148 -3.672 12.234 1 96.88 33 TRP B C 1
ATOM 1636 O O . TRP B 1 33 ? -12.398 -4.754 12.773 1 96.88 33 TRP B O 1
ATOM 1646 N N . ASP B 1 34 ? -13.141 -2.83 12.023 1 97.81 34 ASP B N 1
ATOM 1647 C CA . ASP B 1 34 ? -14.547 -3.074 12.32 1 97.81 34 ASP B CA 1
ATOM 1648 C C . ASP B 1 34 ? -15.195 -3.93 11.234 1 97.81 34 ASP B C 1
ATOM 1650 O O . ASP B 1 34 ? -16.422 -4.117 11.227 1 97.81 34 ASP B O 1
ATOM 1654 N N . LYS B 1 35 ? -14.438 -4.344 10.258 1 97.75 35 LYS B N 1
ATOM 1655 C CA . LYS B 1 35 ? -14.82 -5.305 9.234 1 97.75 35 LYS B CA 1
ATOM 1656 C C . LYS B 1 35 ? -15.641 -4.633 8.133 1 97.75 35 LYS B C 1
ATOM 1658 O O . LYS B 1 35 ? -16.297 -5.312 7.34 1 97.75 35 LYS B O 1
ATOM 1663 N N . VAL B 1 36 ? -15.625 -3.357 8.102 1 98.06 36 VAL B N 1
ATOM 1664 C CA . VAL B 1 36 ? -16.453 -2.641 7.145 1 98.06 36 VAL B CA 1
ATOM 1665 C C . VAL B 1 36 ? -15.57 -1.916 6.129 1 98.06 36 VAL B C 1
ATOM 1667 O O . VAL B 1 36 ? -14.562 -1.312 6.5 1 98.06 36 VAL B O 1
ATOM 1670 N N . VAL B 1 37 ? -15.961 -2.045 4.855 1 98.12 37 VAL B N 1
ATOM 1671 C CA . VAL B 1 37 ? -15.438 -1.146 3.832 1 98.12 37 VAL B CA 1
ATOM 1672 C C . VAL B 1 37 ? -16.359 0.056 3.674 1 98.12 37 VAL B C 1
ATOM 1674 O O . VAL B 1 37 ? -17.578 -0.106 3.512 1 98.12 37 VAL B O 1
ATOM 1677 N N . LYS B 1 38 ? -15.805 1.228 3.758 1 97.69 38 LYS B N 1
ATOM 1678 C CA . LYS B 1 38 ? -16.594 2.441 3.613 1 97.69 38 LYS B CA 1
ATOM 1679 C C . LYS B 1 38 ? -16.141 3.26 2.408 1 97.69 38 LYS B C 1
ATOM 1681 O O . LYS B 1 38 ? -14.945 3.355 2.135 1 97.69 38 LYS B O 1
ATOM 1686 N N . VAL B 1 39 ? -17.156 3.797 1.711 1 96.44 39 VAL B N 1
ATOM 1687 C CA . VAL B 1 39 ? -16.906 4.695 0.588 1 96.44 39 VAL B CA 1
ATOM 1688 C C . VAL B 1 39 ? -17.359 6.105 0.944 1 96.44 39 VAL B C 1
ATOM 1690 O O . VAL B 1 39 ? -18.5 6.305 1.387 1 96.44 39 VAL B O 1
ATOM 1693 N N . TRP B 1 40 ? -16.438 7.035 0.766 1 94.31 40 TRP B N 1
ATOM 1694 C CA . TRP B 1 40 ? -16.656 8.43 1.134 1 94.31 40 TRP B CA 1
ATOM 1695 C C . TRP B 1 40 ? -16.641 9.328 -0.098 1 94.31 40 TRP B C 1
ATOM 1697 O O . TRP B 1 40 ? -15.789 9.172 -0.973 1 94.31 40 TRP B O 1
ATOM 1707 N N . GLU B 1 41 ? -17.594 10.281 -0.145 1 89.94 41 GLU B N 1
ATOM 1708 C CA . GLU B 1 41 ? -17.516 11.32 -1.169 1 89.94 41 GLU B CA 1
ATOM 1709 C C . GLU B 1 41 ? -16.391 12.305 -0.885 1 89.94 41 GLU B C 1
ATOM 1711 O O . GLU B 1 41 ? -16.25 12.773 0.245 1 89.94 41 GLU B O 1
ATOM 1716 N N . LEU B 1 42 ? -15.695 12.656 -1.875 1 83.56 42 LEU B N 1
ATOM 1717 C CA . LEU B 1 42 ? -14.539 13.523 -1.693 1 83.56 42 LEU B CA 1
ATOM 1718 C C . LEU B 1 42 ? -14.969 14.953 -1.42 1 83.56 42 LEU B C 1
ATOM 1720 O O . LEU B 1 42 ? -14.383 15.633 -0.566 1 83.56 42 LEU B O 1
ATOM 1724 N N . THR B 1 43 ? -15.906 15.461 -2.156 1 80.31 43 THR B N 1
ATOM 1725 C CA . THR B 1 43 ? -16.281 16.875 -2.113 1 80.31 43 THR B CA 1
ATOM 1726 C C . THR B 1 43 ? -16.891 17.219 -0.759 1 80.31 43 THR B C 1
ATOM 1728 O O . THR B 1 43 ? -16.531 18.234 -0.16 1 80.31 43 THR B O 1
ATOM 1731 N N . LYS B 1 44 ? -17.719 16.375 -0.173 1 83 44 LYS B N 1
ATOM 1732 C CA . LYS B 1 44 ? -18.422 16.688 1.062 1 83 44 LYS B CA 1
ATOM 1733 C C . LYS B 1 44 ? -17.891 15.891 2.236 1 83 44 LYS B C 1
ATOM 1735 O O . LYS B 1 44 ? -18.25 16.141 3.389 1 83 44 LYS B O 1
ATOM 1740 N N . CYS B 1 45 ? -17.031 14.953 1.932 1 86.5 45 CYS B N 1
ATOM 1741 C CA . CYS B 1 45 ? -16.484 14.055 2.943 1 86.5 45 CYS B CA 1
ATOM 1742 C C . CYS B 1 45 ? -17.609 13.383 3.736 1 86.5 45 CYS B C 1
ATOM 1744 O O . CYS B 1 45 ? -17.562 13.344 4.965 1 86.5 45 CYS B O 1
ATOM 1746 N N . LYS B 1 46 ? -18.594 12.961 3.031 1 91.56 46 LYS B N 1
ATOM 1747 C CA . LYS B 1 46 ? -19.719 12.227 3.602 1 91.56 46 LYS B CA 1
ATOM 1748 C C . LYS B 1 46 ? -19.703 10.766 3.158 1 91.56 46 LYS B C 1
ATOM 1750 O O . LYS B 1 46 ? -19.203 10.445 2.076 1 91.56 46 LYS B O 1
ATOM 1755 N N . LEU B 1 47 ? -20.359 10.039 4.023 1 95.12 47 LEU B N 1
ATOM 1756 C CA . LEU B 1 47 ? -20.453 8.617 3.711 1 95.12 47 LEU B CA 1
ATOM 1757 C C . LEU B 1 47 ? -21.375 8.391 2.512 1 95.12 47 LEU B C 1
ATOM 1759 O O . LEU B 1 47 ? -22.484 8.922 2.469 1 95.12 47 LEU B O 1
ATOM 1763 N N . ARG B 1 48 ? -20.875 7.73 1.567 1 93.94 48 ARG B N 1
ATOM 1764 C CA . ARG B 1 48 ? -21.688 7.352 0.412 1 93.94 48 ARG B CA 1
ATOM 1765 C C . ARG B 1 48 ? -22.281 5.957 0.588 1 93.94 48 ARG B C 1
ATOM 1767 O O . ARG B 1 48 ? -23.469 5.742 0.339 1 93.94 48 ARG B O 1
ATOM 1774 N N . SER B 1 49 ? -21.453 4.961 0.951 1 94.81 49 SER B N 1
ATOM 1775 C CA . SER B 1 49 ? -21.938 3.596 1.121 1 94.81 49 SER B CA 1
ATOM 1776 C C . SER B 1 49 ? -21.094 2.824 2.123 1 94.81 49 SER B C 1
ATOM 1778 O O . SER B 1 49 ? -19.891 3.096 2.268 1 94.81 49 SER B O 1
ATOM 1780 N N . ASN B 1 50 ? -21.75 1.932 2.846 1 96.12 50 ASN B N 1
ATOM 1781 C CA . ASN B 1 50 ? -21.109 0.861 3.6 1 96.12 50 ASN B CA 1
ATOM 1782 C C . ASN B 1 50 ? -21.141 -0.458 2.836 1 96.12 50 ASN B C 1
ATOM 1784 O O . ASN B 1 50 ? -22.172 -0.847 2.295 1 96.12 50 ASN B O 1
ATOM 1788 N N . HIS B 1 51 ? -20.078 -1.027 2.77 1 95.62 51 HIS B N 1
ATOM 1789 C CA . HIS B 1 51 ? -19.984 -2.385 2.246 1 95.62 51 HIS B CA 1
ATOM 1790 C C . HIS B 1 51 ? -19.688 -3.387 3.357 1 95.62 51 HIS B C 1
ATOM 1792 O O . HIS B 1 51 ? -18.578 -3.402 3.902 1 95.62 51 HIS B O 1
ATOM 1798 N N . ILE B 1 52 ? -20.703 -4.223 3.625 1 96.31 52 ILE B N 1
ATOM 1799 C CA . ILE B 1 52 ? -20.672 -5.125 4.77 1 96.31 52 ILE B CA 1
ATOM 1800 C C . ILE B 1 52 ? -20.672 -6.574 4.285 1 96.31 52 ILE B C 1
ATOM 1802 O O . ILE B 1 52 ? -21.5 -6.961 3.461 1 96.31 52 ILE B O 1
ATOM 1806 N N . GLY B 1 53 ? -19.703 -7.324 4.766 1 94.69 53 GLY B N 1
ATOM 1807 C CA . GLY B 1 53 ? -19.656 -8.734 4.414 1 94.69 53 GLY B CA 1
ATOM 1808 C C . GLY B 1 53 ? -18.547 -9.492 5.125 1 94.69 53 GLY B C 1
ATOM 1809 O O . GLY B 1 53 ? -18.688 -10.68 5.41 1 94.69 53 GLY B O 1
ATOM 1810 N N . HIS B 1 54 ? -17.469 -8.805 5.402 1 95.56 54 HIS B N 1
ATOM 1811 C CA . HIS B 1 54 ? -16.328 -9.438 6.059 1 95.56 54 HIS B CA 1
ATOM 1812 C C . HIS B 1 54 ? -16.672 -9.844 7.488 1 95.56 54 HIS B C 1
ATOM 1814 O O . HIS B 1 54 ? -17.453 -9.172 8.164 1 95.56 54 HIS B O 1
ATOM 1820 N N . THR B 1 55 ? -16.078 -10.945 7.961 1 94.69 55 THR B N 1
ATOM 1821 C CA . THR B 1 55 ? -16.266 -11.43 9.32 1 94.69 55 THR B CA 1
ATOM 1822 C C . THR B 1 55 ? -15 -11.242 10.148 1 94.69 55 THR B C 1
ATOM 1824 O O . THR B 1 55 ? -14.984 -11.523 11.344 1 94.69 55 THR B O 1
ATOM 1827 N N . GLY B 1 56 ? -13.922 -10.836 9.609 1 95.06 56 GLY B N 1
ATOM 1828 C CA . GLY B 1 56 ? -12.672 -10.453 10.234 1 95.06 56 GLY B CA 1
ATOM 1829 C C . GLY B 1 56 ? -12.188 -9.078 9.82 1 95.06 56 GLY B C 1
ATOM 1830 O O . GLY B 1 56 ? -12.711 -8.492 8.875 1 95.06 56 GLY B O 1
ATOM 1831 N N . TYR B 1 57 ? -11.227 -8.586 10.562 1 95.81 57 TYR B N 1
ATOM 1832 C CA . TYR B 1 57 ? -10.727 -7.25 10.266 1 95.81 57 TYR B CA 1
ATOM 1833 C C . TYR B 1 57 ? -10.156 -7.18 8.852 1 95.81 57 TYR B C 1
ATOM 1835 O O . TYR B 1 57 ? -9.648 -8.18 8.328 1 95.81 57 TYR B O 1
ATOM 1843 N N . ILE B 1 58 ? -10.266 -6.035 8.273 1 96.81 58 ILE B N 1
ATOM 1844 C CA . ILE B 1 58 ? -9.781 -5.77 6.922 1 96.81 58 ILE B CA 1
ATOM 1845 C C . ILE B 1 58 ? -8.344 -5.258 6.98 1 96.81 58 ILE B C 1
ATOM 1847 O O . ILE B 1 58 ? -8.047 -4.301 7.699 1 96.81 58 ILE B O 1
ATOM 1851 N N . ASN B 1 59 ? -7.469 -5.93 6.234 1 96 59 ASN B N 1
ATOM 1852 C CA . ASN B 1 59 ? -6.066 -5.523 6.16 1 96 59 ASN B CA 1
ATOM 1853 C C . ASN B 1 59 ? -5.812 -4.621 4.957 1 96 59 ASN B C 1
ATOM 1855 O O . ASN B 1 59 ? -4.91 -3.779 4.988 1 96 59 ASN B O 1
ATOM 1859 N N . THR B 1 60 ? -6.562 -4.824 3.932 1 97.06 60 THR B N 1
ATOM 1860 C CA . THR B 1 60 ? -6.223 -4.137 2.689 1 97.06 60 THR B CA 1
ATOM 1861 C C . THR B 1 60 ? -7.473 -3.9 1.845 1 97.06 60 THR B C 1
ATOM 1863 O O . THR B 1 60 ? -8.383 -4.73 1.827 1 97.06 60 THR B O 1
ATOM 1866 N N . VAL B 1 61 ? -7.547 -2.742 1.203 1 97.88 61 VAL B N 1
ATOM 1867 C CA . VAL B 1 61 ? -8.469 -2.426 0.116 1 97.88 61 VAL B CA 1
ATOM 1868 C C . VAL B 1 61 ? -7.684 -1.931 -1.097 1 97.88 61 VAL B C 1
ATOM 1870 O O . VAL B 1 61 ? -6.602 -1.359 -0.953 1 97.88 61 VAL B O 1
ATOM 1873 N N . THR B 1 62 ? -8.133 -2.24 -2.248 1 97.75 62 THR B N 1
ATOM 1874 C CA . THR B 1 62 ? -7.547 -1.716 -3.477 1 97.75 62 THR B CA 1
ATOM 1875 C C . THR B 1 62 ? -8.641 -1.354 -4.484 1 97.75 62 THR B C 1
ATOM 1877 O O . THR B 1 62 ? -9.742 -1.906 -4.438 1 97.75 62 THR B O 1
ATOM 1880 N N . VAL B 1 63 ? -8.352 -0.373 -5.27 1 96.5 63 VAL B N 1
ATOM 1881 C CA . VAL B 1 63 ? -9.305 0.108 -6.273 1 96.5 63 VAL B CA 1
ATOM 1882 C C . VAL B 1 63 ? -8.797 -0.242 -7.672 1 96.5 63 VAL B C 1
ATOM 1884 O O . VAL B 1 63 ? -7.602 -0.148 -7.945 1 96.5 63 VAL B O 1
ATOM 1887 N N . SER B 1 64 ? -9.75 -0.599 -8.484 1 95.56 64 SER B N 1
ATOM 1888 C CA . SER B 1 64 ? -9.375 -0.938 -9.852 1 95.56 64 SER B CA 1
ATOM 1889 C C . SER B 1 64 ? -8.875 0.287 -10.609 1 95.56 64 SER B C 1
ATOM 1891 O O . SER B 1 64 ? -9.203 1.421 -10.258 1 95.56 64 SER B O 1
ATOM 1893 N N . PRO B 1 65 ? -8.094 -0.005 -11.695 1 91.75 65 PRO B N 1
ATOM 1894 C CA . PRO B 1 65 ? -7.504 1.107 -12.445 1 91.75 65 PRO B CA 1
ATOM 1895 C C . PRO B 1 65 ? -8.555 2.064 -13.008 1 91.75 65 PRO B C 1
ATOM 1897 O O . PRO B 1 65 ? -8.305 3.27 -13.094 1 91.75 65 PRO B O 1
ATOM 1900 N N . ASP B 1 66 ? -9.664 1.63 -13.383 1 91.06 66 ASP B N 1
ATOM 1901 C CA . ASP B 1 66 ? -10.688 2.492 -13.961 1 91.06 66 ASP B CA 1
ATOM 1902 C C . ASP B 1 66 ? -11.602 3.059 -12.875 1 91.06 66 ASP B C 1
ATOM 1904 O O . ASP B 1 66 ? -12.555 3.787 -13.18 1 91.06 66 ASP B O 1
ATOM 1908 N N . GLY B 1 67 ? -11.391 2.639 -11.633 1 93.62 67 GLY B N 1
ATOM 1909 C CA . GLY B 1 67 ? -12.117 3.191 -10.5 1 93.62 67 GLY B CA 1
ATOM 1910 C C . GLY B 1 67 ? -13.5 2.594 -10.328 1 93.62 67 GLY B C 1
ATOM 1911 O O . GLY B 1 67 ? -14.289 3.059 -9.5 1 93.62 67 GLY B O 1
ATOM 1912 N N . SER B 1 68 ? -13.82 1.53 -11.055 1 93.19 68 SER B N 1
ATOM 1913 C CA . SER B 1 68 ? -15.18 0.991 -11.023 1 93.19 68 SER B CA 1
ATOM 1914 C C . SER B 1 68 ? -15.336 -0.036 -9.906 1 93.19 68 SER B C 1
ATOM 1916 O O . SER B 1 68 ? -16.453 -0.293 -9.445 1 93.19 68 SER B O 1
ATOM 1918 N N . LEU B 1 69 ? -14.211 -0.672 -9.508 1 94.69 69 LEU B N 1
ATOM 1919 C CA . LEU B 1 69 ? -14.25 -1.754 -8.531 1 94.69 69 LEU B CA 1
ATOM 1920 C C . LEU B 1 69 ? -13.336 -1.448 -7.348 1 94.69 69 LEU B C 1
ATOM 1922 O O . LEU B 1 69 ? -12.328 -0.753 -7.496 1 94.69 69 LEU B O 1
ATOM 1926 N N . CYS B 1 70 ? -13.734 -1.925 -6.238 1 96.62 70 CYS B N 1
ATOM 1927 C CA . CYS B 1 70 ? -12.867 -2.045 -5.074 1 96.62 70 CYS B CA 1
ATOM 1928 C C . CYS B 1 70 ? -12.82 -3.482 -4.57 1 96.62 70 CYS B C 1
ATOM 1930 O O . CYS B 1 70 ? -13.836 -4.184 -4.59 1 96.62 70 CYS B O 1
ATOM 1932 N N . ALA B 1 71 ? -11.672 -3.928 -4.203 1 97.75 71 ALA B N 1
ATOM 1933 C CA . ALA B 1 71 ? -11.5 -5.227 -3.555 1 97.75 71 ALA B CA 1
ATOM 1934 C C . ALA B 1 71 ? -10.992 -5.059 -2.121 1 97.75 71 ALA B C 1
ATOM 1936 O O . ALA B 1 71 ? -10.234 -4.133 -1.828 1 97.75 71 ALA B O 1
ATOM 1937 N N . SER B 1 72 ? -11.445 -5.863 -1.273 1 98 72 SER B N 1
ATOM 1938 C CA . SER B 1 72 ? -11.031 -5.855 0.125 1 98 72 SER B CA 1
ATOM 1939 C C . SER B 1 72 ? -10.688 -7.262 0.607 1 98 72 SER B C 1
ATOM 1941 O O . SER B 1 72 ? -11.172 -8.25 0.05 1 98 72 SER B O 1
ATOM 1943 N N . GLY B 1 73 ? -9.82 -7.367 1.606 1 96.81 73 GLY B N 1
ATOM 1944 C CA . GLY B 1 73 ? -9.43 -8.625 2.215 1 96.81 73 GLY B CA 1
ATOM 1945 C C . GLY B 1 73 ? -8.711 -8.453 3.541 1 96.81 73 GLY B C 1
ATOM 1946 O O . GLY B 1 73 ? -8.18 -7.375 3.828 1 96.81 73 GLY B O 1
ATOM 1947 N N . GLY B 1 74 ? -8.688 -9.547 4.254 1 96.19 74 GLY B N 1
ATOM 1948 C CA . GLY B 1 74 ? -8.031 -9.516 5.555 1 96.19 74 GLY B CA 1
ATOM 1949 C C . GLY B 1 74 ? -8.102 -10.844 6.281 1 96.19 74 GLY B C 1
ATOM 1950 O O . GLY B 1 74 ? -7.777 -11.891 5.711 1 96.19 74 GLY B O 1
ATOM 1951 N N . ARG B 1 75 ? -8.484 -10.742 7.535 1 95.12 75 ARG B N 1
ATOM 1952 C CA . ARG B 1 75 ? -8.336 -11.836 8.484 1 95.12 75 ARG B CA 1
ATOM 1953 C C . ARG B 1 75 ? -9.258 -13 8.133 1 95.12 75 ARG B C 1
ATOM 1955 O O . ARG B 1 75 ? -8.93 -14.156 8.391 1 95.12 75 ARG B O 1
ATOM 1962 N N . ASP B 1 76 ? -10.391 -12.773 7.566 1 93.88 76 ASP B N 1
ATOM 1963 C CA . ASP B 1 76 ? -11.344 -13.852 7.324 1 93.88 76 ASP B CA 1
ATOM 1964 C C . ASP B 1 76 ? -10.961 -14.664 6.09 1 93.88 76 ASP B C 1
ATOM 1966 O O . ASP B 1 76 ? -11.602 -15.664 5.77 1 93.88 76 ASP B O 1
ATOM 1970 N N . GLY B 1 77 ? -9.914 -14.164 5.367 1 93.81 77 GLY B N 1
ATOM 1971 C CA . GLY B 1 77 ? -9.398 -14.906 4.227 1 93.81 77 GLY B CA 1
ATOM 1972 C C . GLY B 1 77 ? -10.266 -14.789 2.994 1 93.81 77 GLY B C 1
ATOM 1973 O O . GLY B 1 77 ? -10.07 -15.508 2.018 1 93.81 77 GLY B O 1
ATOM 1974 N N . ILE B 1 78 ? -11.203 -13.914 3.053 1 93.88 78 ILE B N 1
ATOM 1975 C CA . ILE B 1 78 ? -12.133 -13.734 1.937 1 93.88 78 ILE B CA 1
ATOM 1976 C C . ILE B 1 78 ? -11.797 -12.445 1.189 1 93.88 78 ILE B C 1
ATOM 1978 O O . ILE B 1 78 ? -11.633 -11.391 1.804 1 93.88 78 ILE B O 1
ATOM 1982 N N . THR B 1 79 ? -11.578 -12.578 -0.124 1 95.06 79 THR B N 1
ATOM 1983 C CA . THR B 1 79 ? -11.523 -11.391 -0.967 1 95.06 79 THR B CA 1
ATOM 1984 C C . THR B 1 79 ? -12.914 -11.023 -1.472 1 95.06 79 THR B C 1
ATOM 1986 O O . THR B 1 79 ? -13.617 -11.859 -2.043 1 95.06 79 THR B O 1
ATOM 1989 N N . MET B 1 80 ? -13.266 -9.836 -1.192 1 95.81 80 MET B N 1
ATOM 1990 C CA . MET B 1 80 ? -14.578 -9.383 -1.66 1 95.81 80 MET B CA 1
ATOM 1991 C C . MET B 1 80 ? -14.43 -8.266 -2.684 1 95.81 80 MET B C 1
ATOM 1993 O O . MET B 1 80 ? -13.57 -7.391 -2.535 1 95.81 80 MET B O 1
ATOM 1997 N N . LEU B 1 81 ? -15.266 -8.367 -3.666 1 96.75 81 LEU B N 1
ATOM 1998 C CA . LEU B 1 81 ? -15.312 -7.367 -4.727 1 96.75 81 LEU B CA 1
ATOM 1999 C C . LEU B 1 81 ? -16.578 -6.52 -4.617 1 96.75 81 LEU B C 1
ATOM 2001 O O . LEU B 1 81 ? -17.672 -7.051 -4.449 1 96.75 81 LEU B O 1
ATOM 2005 N N . TRP B 1 82 ? -16.359 -5.227 -4.727 1 96.75 82 TRP B N 1
ATOM 2006 C CA . TRP B 1 82 ? -17.469 -4.277 -4.578 1 96.75 82 TRP B CA 1
ATOM 2007 C C . TRP B 1 82 ? -17.578 -3.377 -5.805 1 96.75 82 TRP B C 1
ATOM 2009 O O . TRP B 1 82 ? -16.562 -2.953 -6.367 1 96.75 82 TRP B O 1
ATOM 2019 N N . ASP B 1 83 ? -18.797 -3.025 -6.18 1 95.38 83 ASP B N 1
ATOM 2020 C CA . ASP B 1 83 ? -19.078 -2.041 -7.219 1 95.38 83 ASP B CA 1
ATOM 2021 C C . ASP B 1 83 ? -19.078 -0.625 -6.648 1 95.38 83 ASP B C 1
ATOM 2023 O O . ASP B 1 83 ? -19.906 -0.29 -5.805 1 95.38 83 ASP B O 1
ATOM 2027 N N . LEU B 1 84 ? -18.203 0.217 -7.102 1 93.06 84 LEU B N 1
ATOM 2028 C CA . LEU B 1 84 ? -18.078 1.549 -6.52 1 93.06 84 LEU B CA 1
ATOM 2029 C C . LEU B 1 84 ? -19.078 2.514 -7.141 1 93.06 84 LEU B C 1
ATOM 2031 O O . LEU B 1 84 ? -19.328 3.594 -6.598 1 93.06 84 LEU B O 1
ATOM 2035 N N . ASN B 1 85 ? -19.609 2.139 -8.211 1 90.12 85 ASN B N 1
ATOM 2036 C CA . ASN B 1 85 ? -20.625 2.979 -8.836 1 90.12 85 ASN B CA 1
ATOM 2037 C C . ASN B 1 85 ? -22.016 2.715 -8.25 1 90.12 85 ASN B C 1
ATOM 2039 O O . ASN B 1 85 ? -22.719 3.65 -7.875 1 90.12 85 ASN B O 1
ATOM 2043 N N . GLU B 1 86 ? -22.344 1.493 -8.047 1 91.31 86 GLU B N 1
ATOM 2044 C CA . GLU B 1 86 ? -23.672 1.122 -7.594 1 91.31 86 GLU B CA 1
ATOM 2045 C C . GLU B 1 86 ? -23.703 0.91 -6.082 1 91.31 86 GLU B C 1
ATOM 2047 O O . GLU B 1 86 ? -24.781 0.836 -5.48 1 91.31 86 GLU B O 1
ATOM 2052 N N . GLY B 1 87 ? -22.562 0.833 -5.52 1 90.56 87 GLY B N 1
ATOM 2053 C CA . GLY B 1 87 ? -22.484 0.627 -4.082 1 90.56 87 GLY B CA 1
ATOM 2054 C C . GLY B 1 87 ? -22.969 -0.747 -3.652 1 90.56 87 GLY B C 1
ATOM 2055 O O . GLY B 1 87 ? -23.578 -0.893 -2.594 1 90.56 87 GLY B O 1
ATOM 2056 N N . LYS B 1 88 ? -22.609 -1.759 -4.418 1 92 88 LYS B N 1
ATOM 2057 C CA . LYS B 1 88 ? -23.094 -3.1 -4.105 1 92 88 LYS B CA 1
ATOM 2058 C C . LYS B 1 88 ? -21.953 -4.098 -4.016 1 92 88 LYS B C 1
ATOM 2060 O O . LYS B 1 88 ? -20.891 -3.885 -4.613 1 92 88 LYS B O 1
ATOM 2065 N N . HIS B 1 89 ? -22.25 -5.148 -3.256 1 91.94 89 HIS B N 1
ATOM 2066 C CA . HIS B 1 89 ? -21.375 -6.316 -3.24 1 91.94 89 HIS B CA 1
ATOM 2067 C C . HIS B 1 89 ? -21.516 -7.121 -4.531 1 91.94 89 HIS B C 1
ATOM 2069 O O . HIS B 1 89 ? -22.625 -7.422 -4.969 1 91.94 89 HIS B O 1
ATOM 2075 N N . LEU B 1 90 ? -20.406 -7.391 -5.137 1 90.5 90 LEU B N 1
ATOM 2076 C C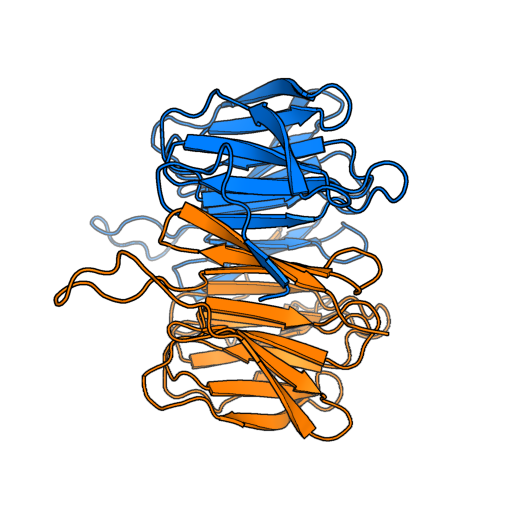A . LEU B 1 90 ? -20.469 -8.148 -6.383 1 90.5 90 LEU B CA 1
ATOM 2077 C C . LEU B 1 90 ? -20.141 -9.617 -6.141 1 90.5 90 LEU B C 1
ATOM 2079 O O . LEU B 1 90 ? -20.969 -10.492 -6.418 1 90.5 90 LEU B O 1
ATOM 2083 N N . TYR B 1 91 ? -18.938 -9.898 -5.613 1 89.12 91 TYR B N 1
ATOM 2084 C CA . TYR B 1 91 ? -18.484 -11.273 -5.477 1 89.12 91 TYR B CA 1
ATOM 2085 C C . TYR B 1 91 ? -17.609 -11.438 -4.242 1 89.12 91 TYR B C 1
ATOM 2087 O O . TYR B 1 91 ? -16.969 -10.477 -3.795 1 89.12 91 TYR B O 1
ATOM 2095 N N . SER B 1 92 ? -17.766 -12.57 -3.666 1 89.5 92 SER B N 1
ATOM 2096 C CA . SER B 1 92 ? -16.781 -13.047 -2.691 1 89.5 92 SER B CA 1
ATOM 2097 C C . SER B 1 92 ? -15.906 -14.141 -3.281 1 89.5 92 SER B C 1
ATOM 2099 O O . SER B 1 92 ? -16.406 -15.141 -3.797 1 89.5 92 SER B O 1
ATOM 2101 N N . LEU B 1 93 ? -14.711 -13.82 -3.311 1 83.44 93 LEU B N 1
ATOM 2102 C CA . LEU B 1 93 ? -13.727 -14.797 -3.781 1 83.44 93 LEU B CA 1
ATOM 2103 C C . LEU B 1 93 ? -13.125 -15.57 -2.613 1 83.44 93 LEU B C 1
ATOM 2105 O O . LEU B 1 93 ? -12.203 -15.094 -1.953 1 83.44 93 LEU B O 1
ATOM 2109 N N . GLU B 1 94 ? -13.688 -16.719 -2.361 1 75.69 94 GLU B N 1
ATOM 2110 C CA . GLU B 1 94 ? -13.453 -17.484 -1.14 1 75.69 94 GLU B CA 1
ATOM 2111 C C . GLU B 1 94 ? -12.047 -18.078 -1.127 1 75.69 94 GLU B C 1
ATOM 2113 O O . GLU B 1 94 ? -11.547 -18.516 -2.162 1 75.69 94 GLU B O 1
ATOM 2118 N N . GLY B 1 95 ? -11.391 -17.688 -0.125 1 70.25 95 GLY B N 1
ATOM 2119 C CA . GLY B 1 95 ? -10.156 -18.406 0.173 1 70.25 95 GLY B CA 1
ATOM 2120 C C . GLY B 1 95 ? -10.359 -19.594 1.096 1 70.25 95 GLY B C 1
ATOM 2121 O O . GLY B 1 95 ? -11.492 -19.922 1.444 1 70.25 95 GLY B O 1
ATOM 2122 N N . LYS B 1 96 ? -9.336 -20.406 1.2 1 64.88 96 LYS B N 1
ATOM 2123 C CA . LYS B 1 96 ? -9.352 -21.453 2.223 1 64.88 96 LYS B CA 1
ATOM 2124 C C . LYS B 1 96 ? -9.289 -20.844 3.623 1 64.88 96 LYS B C 1
ATOM 2126 O O . LYS B 1 96 ? -8.656 -19.812 3.832 1 64.88 96 LYS B O 1
ATOM 2131 N N . GLY B 1 97 ? -10.312 -21.203 4.535 1 63.25 97 GLY B N 1
ATOM 2132 C CA . GLY B 1 97 ? -10.688 -20.766 5.863 1 63.25 97 GLY B CA 1
ATOM 2133 C C . GLY B 1 9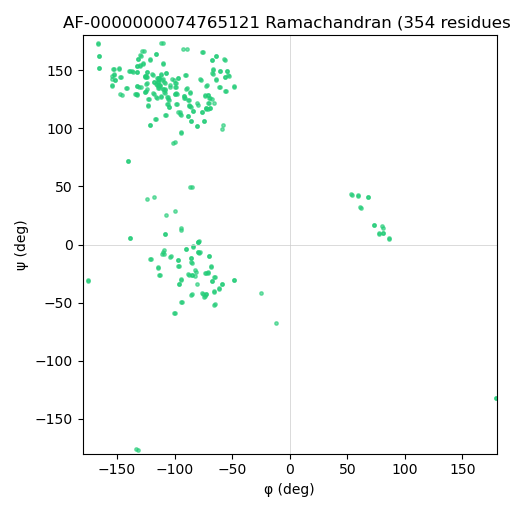7 ? -9.625 -19.891 6.523 1 63.25 97 GLY B C 1
ATOM 2134 O O . GLY B 1 97 ? -9.898 -18.75 6.891 1 63.25 97 GLY B O 1
ATOM 2135 N N . ASP B 1 98 ? -8.484 -20.219 6.91 1 77 98 ASP B N 1
ATOM 2136 C CA . ASP B 1 98 ? -7.527 -19.5 7.746 1 77 98 ASP B CA 1
ATOM 2137 C C . ASP B 1 98 ? -6.457 -18.812 6.902 1 77 98 ASP B C 1
ATOM 2139 O O . ASP B 1 98 ? -5.363 -18.531 7.391 1 77 98 ASP B O 1
ATOM 2143 N N . ASP B 1 99 ? -6.781 -18.438 5.719 1 90.31 99 ASP B N 1
ATOM 2144 C CA . ASP B 1 99 ? -5.793 -17.875 4.805 1 90.31 99 ASP B CA 1
ATOM 2145 C C . ASP B 1 99 ? -5.879 -16.344 4.789 1 90.31 99 ASP B C 1
ATOM 2147 O O . ASP B 1 99 ? -6.508 -15.766 3.902 1 90.31 99 ASP B O 1
ATOM 2151 N N . ILE B 1 100 ? -5.156 -15.695 5.688 1 94.56 100 ILE B N 1
ATOM 2152 C CA . ILE B 1 100 ? -5.219 -14.25 5.84 1 94.56 100 ILE B CA 1
ATOM 2153 C C . ILE B 1 100 ? -4.766 -13.57 4.547 1 94.56 100 ILE B C 1
ATOM 2155 O O . ILE B 1 100 ? -3.783 -13.992 3.928 1 94.56 100 ILE B O 1
ATOM 2159 N N . ILE B 1 101 ? -5.5 -12.547 4.117 1 96.25 101 ILE B N 1
ATOM 2160 C CA . ILE B 1 101 ? -5.113 -11.734 2.975 1 96.25 101 ILE B CA 1
ATOM 2161 C C . ILE B 1 101 ? -4.207 -10.594 3.436 1 96.25 101 ILE B C 1
ATOM 2163 O O . ILE B 1 101 ? -4.629 -9.727 4.203 1 96.25 101 ILE B O 1
ATOM 2167 N N . ASN B 1 102 ? -3.014 -10.602 2.893 1 96.69 102 ASN B N 1
ATOM 2168 C CA . ASN B 1 102 ? -2.023 -9.609 3.295 1 96.69 102 ASN B CA 1
ATOM 2169 C C . ASN B 1 102 ? -1.997 -8.422 2.332 1 96.69 102 ASN B C 1
ATOM 2171 O O . ASN B 1 102 ? -1.683 -7.301 2.732 1 96.69 102 ASN B O 1
ATOM 2175 N N . ALA B 1 103 ? -2.225 -8.664 1.103 1 97.44 103 ALA B N 1
ATOM 2176 C CA . ALA B 1 103 ? -2.172 -7.633 0.074 1 97.44 103 ALA B CA 1
ATOM 2177 C C . ALA B 1 103 ? -3.074 -7.98 -1.105 1 97.44 103 ALA B C 1
ATOM 2179 O O . ALA B 1 103 ? -3.336 -9.156 -1.366 1 97.44 103 ALA B O 1
ATOM 2180 N N . LEU B 1 104 ? -3.562 -6.992 -1.762 1 98 104 LEU B N 1
ATOM 2181 C CA . LEU B 1 104 ? -4.375 -7.09 -2.969 1 98 104 LEU B CA 1
ATOM 2182 C C . LEU B 1 104 ? -3.879 -6.125 -4.039 1 98 104 LEU B C 1
ATOM 2184 O O . LEU B 1 104 ? -3.535 -4.98 -3.736 1 98 104 LEU B O 1
ATOM 2188 N N . VAL B 1 105 ? -3.811 -6.59 -5.258 1 97.88 105 VAL B N 1
ATOM 2189 C CA . VAL B 1 105 ? -3.51 -5.672 -6.348 1 97.88 105 VAL B CA 1
ATOM 2190 C C . VAL B 1 105 ? -4.328 -6.047 -7.582 1 97.88 105 VAL B C 1
ATOM 2192 O O . VAL B 1 105 ? -4.453 -7.227 -7.918 1 97.88 105 VAL B O 1
ATOM 2195 N N . PHE B 1 106 ? -4.914 -5.02 -8.211 1 97.56 106 PHE B N 1
ATOM 2196 C CA . PHE B 1 106 ? -5.457 -5.199 -9.547 1 97.56 106 PHE B CA 1
ATOM 2197 C C . PHE B 1 106 ? -4.34 -5.188 -10.586 1 97.56 106 PHE B C 1
ATOM 2199 O O . PHE B 1 106 ? -3.387 -4.414 -10.477 1 97.56 106 PHE B O 1
ATOM 2206 N N . SER B 1 107 ? -4.535 -6.055 -11.578 1 96.12 107 SER B N 1
ATOM 2207 C CA . SER B 1 107 ? -3.658 -5.918 -12.734 1 96.12 107 SER B CA 1
ATOM 2208 C C . SER B 1 107 ? -3.877 -4.586 -13.445 1 96.12 107 SER B C 1
ATOM 2210 O O . SER B 1 107 ? -5.016 -4.129 -13.586 1 96.12 107 SER B O 1
ATOM 2212 N N . PRO B 1 108 ? -2.789 -3.984 -13.914 1 93.38 108 PRO B N 1
ATOM 2213 C CA . PRO B 1 108 ? -2.939 -2.672 -14.547 1 93.38 108 PRO B CA 1
ATOM 2214 C C . PRO B 1 108 ? -3.633 -2.744 -15.906 1 93.38 108 PRO B C 1
ATOM 2216 O O . PRO B 1 108 ? -4.203 -1.752 -16.359 1 93.38 108 PRO B O 1
ATOM 2219 N N . ASN B 1 109 ? -3.57 -3.873 -16.547 1 92.06 109 ASN B N 1
ATOM 2220 C CA . ASN B 1 109 ? -4.059 -3.873 -17.922 1 92.06 109 ASN B CA 1
ATOM 2221 C C . ASN B 1 109 ? -4.875 -5.125 -18.234 1 92.06 109 ASN B C 1
ATOM 2223 O O . ASN B 1 109 ? -5.191 -5.398 -19.391 1 92.06 109 ASN B O 1
ATOM 2227 N N . ARG B 1 110 ? -5.086 -5.902 -17.203 1 92 110 ARG B N 1
ATOM 2228 C CA . ARG B 1 110 ? -5.973 -7.055 -17.281 1 92 110 ARG B CA 1
ATOM 2229 C C . ARG B 1 110 ? -7.109 -6.949 -16.266 1 92 110 ARG B C 1
ATOM 2231 O O . ARG B 1 110 ? -7.043 -6.141 -15.344 1 92 110 ARG B O 1
ATOM 2238 N N . TYR B 1 111 ? -8.172 -7.672 -16.484 1 93.31 111 TYR B N 1
ATOM 2239 C CA . TYR B 1 111 ? -9.25 -7.73 -15.508 1 93.31 111 TYR B CA 1
ATOM 2240 C C . TYR B 1 111 ? -8.984 -8.805 -14.461 1 93.31 111 TYR B C 1
ATOM 2242 O O . TYR B 1 111 ? -9.836 -9.656 -14.203 1 93.31 111 TYR B O 1
ATOM 2250 N N . TRP B 1 112 ? -7.742 -8.773 -13.891 1 95.5 112 TRP B N 1
ATOM 2251 C CA . TRP B 1 112 ? -7.32 -9.742 -12.883 1 95.5 112 TRP B CA 1
ATOM 2252 C C . TRP B 1 112 ? -7.156 -9.07 -11.523 1 95.5 112 TRP B C 1
ATOM 2254 O O . TRP B 1 112 ? -6.801 -7.895 -11.438 1 95.5 112 TRP B O 1
ATOM 2264 N N . LEU B 1 113 ? -7.43 -9.758 -10.492 1 97 113 LEU B N 1
ATOM 2265 C CA . LEU B 1 113 ? -7.133 -9.422 -9.109 1 97 113 LEU B CA 1
ATOM 2266 C C . LEU B 1 113 ? -6.207 -10.461 -8.484 1 97 113 LEU B C 1
ATOM 2268 O O . LEU B 1 113 ? -6.43 -11.664 -8.633 1 97 113 LEU B O 1
ATOM 2272 N N . CYS B 1 114 ? -5.141 -9.992 -7.859 1 97 114 CYS B N 1
ATOM 2273 C CA . CYS B 1 114 ? -4.211 -10.875 -7.168 1 97 114 CYS B CA 1
ATOM 2274 C C . CYS B 1 114 ? -4.254 -10.641 -5.664 1 97 114 CYS B C 1
ATOM 2276 O O . CYS B 1 114 ? -4.277 -9.5 -5.211 1 97 114 CYS B O 1
ATOM 2278 N N . ALA B 1 115 ? -4.25 -11.688 -4.938 1 96.62 115 ALA B N 1
ATOM 2279 C CA . ALA B 1 115 ? -4.227 -11.641 -3.477 1 96.62 115 ALA B CA 1
ATOM 2280 C C . ALA B 1 115 ? -3.029 -12.398 -2.918 1 96.62 115 ALA B C 1
ATOM 2282 O O . ALA B 1 115 ? -2.844 -13.578 -3.217 1 96.62 115 ALA B O 1
ATOM 2283 N N . ALA B 1 116 ? -2.189 -11.68 -2.203 1 96.81 116 ALA B N 1
ATOM 2284 C CA . ALA B 1 116 ? -1.198 -12.352 -1.369 1 96.81 116 ALA B CA 1
ATOM 2285 C C . ALA B 1 116 ? -1.837 -12.914 -0.101 1 96.81 116 ALA B C 1
ATOM 2287 O O . ALA B 1 116 ? -2.326 -12.156 0.741 1 96.81 116 ALA B O 1
ATOM 2288 N N . THR B 1 117 ? -1.854 -14.211 0.03 1 94.31 117 THR B N 1
ATOM 2289 C CA . THR B 1 117 ? -2.408 -14.852 1.217 1 94.31 117 THR B CA 1
ATOM 2290 C C . THR B 1 117 ? -1.306 -15.516 2.035 1 94.31 117 THR B C 1
ATOM 2292 O O . THR B 1 117 ? -0.147 -15.547 1.616 1 94.31 117 THR B O 1
ATOM 2295 N N . SER B 1 118 ? -1.694 -16.031 3.244 1 92.69 118 SER B N 1
ATOM 2296 C CA . SER B 1 118 ? -0.729 -16.703 4.102 1 92.69 118 SER B CA 1
ATOM 2297 C C . SER B 1 118 ? -0.274 -18.031 3.48 1 92.69 118 SER B C 1
ATOM 2299 O O . SER B 1 118 ? 0.793 -18.547 3.818 1 92.69 118 SER B O 1
ATOM 2301 N N . SER B 1 119 ? -1.052 -18.594 2.516 1 91.06 119 SER B N 1
ATOM 2302 C CA . SER B 1 119 ? -0.702 -19.922 2.012 1 91.06 119 SER B CA 1
ATOM 2303 C C . SER B 1 119 ? -0.252 -19.844 0.555 1 91.06 119 SER B C 1
ATOM 2305 O O . SER B 1 119 ? 0.474 -20.734 0.085 1 91.06 119 SER B O 1
ATOM 2307 N N . CYS B 1 120 ? -0.734 -18.828 -0.164 1 92.38 120 CYS B N 1
ATOM 2308 C CA . CYS B 1 120 ? -0.431 -18.75 -1.588 1 92.38 120 CYS B CA 1
ATOM 2309 C C . CYS B 1 120 ? -0.792 -17.359 -2.133 1 92.38 120 CYS B C 1
ATOM 2311 O O . CYS B 1 120 ? -1.248 -16.5 -1.388 1 92.38 120 CYS B O 1
ATOM 2313 N N . ILE B 1 121 ? -0.427 -17.156 -3.373 1 94.62 121 ILE B N 1
ATOM 2314 C CA . ILE B 1 121 ? -0.975 -16.031 -4.129 1 94.62 121 ILE B CA 1
ATOM 2315 C C . ILE B 1 121 ? -2.115 -16.516 -5.02 1 94.62 121 ILE B C 1
ATOM 2317 O O . ILE B 1 121 ? -1.926 -17.422 -5.848 1 94.62 121 ILE B O 1
ATOM 2321 N N . LYS B 1 122 ? -3.271 -15.961 -4.82 1 94.69 122 LYS B N 1
ATOM 2322 C CA . LYS B 1 122 ? -4.43 -16.281 -5.648 1 94.69 122 LYS B CA 1
ATOM 2323 C C . LYS B 1 122 ? -4.645 -15.234 -6.734 1 94.69 122 LYS B C 1
ATOM 2325 O O . LYS B 1 122 ? -4.551 -14.031 -6.469 1 94.69 122 LYS B O 1
ATOM 2330 N N . ILE B 1 123 ? -4.906 -15.727 -7.926 1 94.69 123 ILE B N 1
ATOM 2331 C CA . ILE B 1 123 ? -5.176 -14.836 -9.047 1 94.69 123 ILE B CA 1
ATOM 2332 C C . ILE B 1 123 ? -6.543 -15.164 -9.648 1 94.69 123 ILE B C 1
ATOM 2334 O O . ILE B 1 123 ? -6.801 -16.297 -10.047 1 94.69 123 ILE B O 1
ATOM 2338 N N . TRP B 1 124 ? -7.352 -14.156 -9.719 1 94.75 124 TRP B N 1
ATOM 2339 C CA . TRP B 1 124 ? -8.688 -14.32 -10.281 1 94.75 124 TRP B CA 1
ATOM 2340 C C . TRP B 1 124 ? -8.828 -13.531 -11.578 1 94.75 124 TRP B C 1
ATOM 2342 O O . TRP B 1 124 ? -8.344 -12.406 -11.688 1 94.75 124 TRP B O 1
ATOM 2352 N N . ASP B 1 125 ? -9.43 -14.133 -12.539 1 94.25 125 ASP B N 1
ATOM 2353 C CA . ASP B 1 125 ? -10.008 -13.422 -13.664 1 94.25 125 ASP B CA 1
ATOM 2354 C C . ASP B 1 125 ? -11.414 -12.914 -13.328 1 94.25 125 ASP B C 1
ATOM 2356 O O . ASP B 1 125 ? -12.344 -13.711 -13.164 1 94.25 125 ASP B O 1
ATOM 2360 N N . LEU B 1 126 ? -11.578 -11.633 -13.289 1 92.94 126 LEU B N 1
ATOM 2361 C CA . LEU B 1 126 ? -12.82 -11.062 -12.781 1 92.94 126 LEU B CA 1
ATOM 2362 C C . LEU B 1 126 ? -13.898 -11.07 -13.859 1 92.94 126 LEU B C 1
ATOM 2364 O O . LEU B 1 126 ? -15.094 -10.953 -13.562 1 92.94 126 LEU B O 1
ATOM 2368 N N . GLU B 1 127 ? -13.438 -11.094 -15.086 1 90.19 127 GLU B N 1
ATOM 2369 C CA . GLU B 1 127 ? -14.414 -11.211 -16.156 1 90.19 127 GLU B CA 1
ATOM 2370 C C . GLU B 1 127 ? -15.141 -12.555 -16.109 1 90.19 127 GLU B C 1
ATOM 2372 O O . GLU B 1 127 ? -16.375 -12.602 -16.125 1 90.19 127 GLU B O 1
ATOM 2377 N N . SER B 1 128 ? -14.391 -13.617 -16.047 1 90.12 128 SER B N 1
ATOM 2378 C CA . SER B 1 128 ? -14.953 -14.969 -16.031 1 90.12 128 SER B CA 1
ATOM 2379 C C . SER B 1 128 ? -15.312 -15.391 -14.609 1 90.12 128 SER B C 1
ATOM 2381 O O . SER B 1 128 ? -15.969 -16.422 -14.406 1 90.12 128 SER B O 1
ATOM 2383 N N . LYS B 1 129 ? -14.852 -14.609 -13.609 1 85.81 129 LYS B N 1
ATOM 2384 C CA . LYS B 1 129 ? -15.062 -14.898 -12.195 1 85.81 129 LYS B CA 1
ATOM 2385 C C . LYS B 1 129 ? -14.469 -16.25 -11.812 1 85.81 129 LYS B C 1
ATOM 2387 O O . LYS B 1 129 ? -15.117 -17.062 -11.141 1 85.81 129 LYS B O 1
ATOM 2392 N N . SER B 1 130 ? -13.328 -16.5 -12.305 1 89.88 130 SER B N 1
ATOM 2393 C CA . SER B 1 130 ? -12.656 -17.781 -12.055 1 89.88 130 SER B CA 1
ATOM 2394 C C . SER B 1 130 ? -11.219 -17.547 -11.594 1 89.88 130 SER B C 1
ATOM 2396 O O . SER B 1 130 ? -10.625 -16.516 -11.875 1 89.88 130 SER B O 1
ATOM 2398 N N . VAL B 1 131 ? -10.781 -18.562 -10.875 1 89.81 131 VAL B N 1
ATOM 2399 C CA . VAL B 1 131 ? -9.383 -18.547 -10.469 1 89.81 131 VAL B CA 1
ATOM 2400 C C . VAL B 1 131 ? -8.492 -18.844 -11.672 1 89.81 131 VAL B C 1
ATOM 2402 O O . VAL B 1 131 ? -8.68 -19.844 -12.367 1 89.81 131 VAL B O 1
ATOM 2405 N N . VAL B 1 132 ? -7.672 -17.891 -12.016 1 91.31 132 VAL B N 1
ATOM 2406 C CA . VAL B 1 132 ? -6.68 -18.062 -13.07 1 91.31 132 VAL B CA 1
ATOM 2407 C C . VAL B 1 132 ? -5.555 -18.969 -12.578 1 91.31 132 VAL B C 1
ATOM 2409 O O . VAL B 1 132 ? -5.102 -19.859 -13.305 1 91.31 132 VAL B O 1
ATOM 2412 N N . ASP B 1 133 ? -5.113 -18.781 -11.391 1 91.94 133 ASP B N 1
ATOM 2413 C CA . ASP B 1 133 ? -3.994 -19.547 -10.844 1 91.94 133 ASP B CA 1
ATOM 2414 C C . ASP B 1 133 ? -3.904 -19.375 -9.328 1 91.94 133 ASP B C 1
ATOM 2416 O O . ASP B 1 133 ? -4.422 -18.406 -8.773 1 91.94 133 ASP B O 1
ATOM 2420 N N . GLU B 1 134 ? -3.377 -20.375 -8.664 1 92.12 134 GLU B N 1
ATOM 2421 C CA . GLU B 1 134 ? -2.875 -20.328 -7.293 1 92.12 134 GLU B CA 1
ATOM 2422 C C . GLU B 1 134 ? -1.377 -20.609 -7.246 1 92.12 134 GLU B C 1
ATOM 2424 O O . GLU B 1 134 ? -0.945 -21.734 -7.461 1 92.12 134 GLU B O 1
ATOM 2429 N N . LEU B 1 135 ? -0.652 -19.562 -6.98 1 91.5 135 LEU B N 1
ATOM 2430 C CA . LEU B 1 135 ? 0.803 -19.672 -6.98 1 91.5 135 LEU B CA 1
ATOM 2431 C C . LEU B 1 135 ? 1.319 -20.094 -5.605 1 91.5 135 LEU B C 1
ATOM 2433 O O . LEU B 1 135 ? 1.228 -19.328 -4.648 1 91.5 135 LEU B O 1
ATOM 2437 N N . ARG B 1 136 ? 1.826 -21.297 -5.531 1 89.31 136 ARG B N 1
ATOM 2438 C CA . ARG B 1 136 ? 2.393 -21.859 -4.312 1 89.31 136 ARG B CA 1
ATOM 2439 C C . ARG B 1 136 ? 3.852 -22.25 -4.516 1 89.31 136 ARG B C 1
ATOM 2441 O O . ARG B 1 136 ? 4.148 -23.266 -5.141 1 89.31 136 ARG B O 1
ATOM 2448 N N . PRO B 1 137 ? 4.707 -21.391 -3.996 1 84.56 137 PRO B N 1
ATOM 2449 C CA . PRO B 1 137 ? 6.109 -21.797 -4.098 1 84.56 137 PRO B CA 1
ATOM 2450 C C . PRO B 1 137 ? 6.43 -23.031 -3.25 1 84.56 137 PRO B C 1
ATOM 2452 O O . PRO B 1 137 ? 5.719 -23.312 -2.285 1 84.56 137 PRO B O 1
ATOM 2455 N N . GLU B 1 138 ? 7.41 -23.781 -3.713 1 82.81 138 GLU B N 1
ATOM 2456 C CA . GLU B 1 138 ? 7.992 -24.797 -2.854 1 82.81 138 GLU B CA 1
ATOM 2457 C C . GLU B 1 138 ? 9 -24.188 -1.881 1 82.81 138 GLU B C 1
ATOM 2459 O O . GLU B 1 138 ? 9.922 -23.484 -2.295 1 82.81 138 GLU B O 1
ATOM 2464 N N . PHE B 1 139 ? 8.617 -24.453 -0.661 1 83.88 139 PHE B N 1
ATOM 2465 C CA . PHE B 1 139 ? 9.531 -23.906 0.337 1 83.88 139 PHE B CA 1
ATOM 2466 C C . PHE B 1 139 ? 10.523 -24.969 0.8 1 83.88 139 PHE B C 1
ATOM 2468 O O . PHE B 1 139 ? 10.148 -26.109 1.052 1 83.88 139 PHE B O 1
ATOM 2475 N N . SER B 1 140 ? 11.781 -24.953 0.604 1 71.5 140 SER B N 1
ATOM 2476 C CA . SER B 1 140 ? 12.758 -25.984 0.92 1 71.5 140 SER B CA 1
ATOM 2477 C C . SER B 1 140 ? 13.188 -25.906 2.381 1 71.5 140 SER B C 1
ATOM 2479 O O . SER B 1 140 ? 13.508 -26.938 2.994 1 71.5 140 SER B O 1
ATOM 2481 N N . ASN B 1 141 ? 13.195 -24.875 3.119 1 67.12 141 ASN B N 1
ATOM 2482 C CA . ASN B 1 141 ? 13.805 -24.719 4.438 1 67.12 141 ASN B CA 1
ATOM 2483 C C . ASN B 1 141 ? 12.781 -24.266 5.477 1 67.12 141 ASN B C 1
ATOM 2485 O O . ASN B 1 141 ? 13.086 -23.391 6.301 1 67.12 141 ASN B O 1
ATOM 2489 N N . VAL B 1 142 ? 11.688 -24.875 5.262 1 70 142 VAL B N 1
ATOM 2490 C CA . VAL B 1 142 ? 10.727 -24.5 6.293 1 70 142 VAL B CA 1
ATOM 2491 C C . VAL B 1 142 ? 10.75 -25.547 7.414 1 70 142 VAL B C 1
ATOM 2493 O O . VAL B 1 142 ? 10.68 -26.75 7.156 1 70 142 VAL B O 1
ATOM 2496 N N . GLY B 1 143 ? 11.211 -25.172 8.57 1 68.56 143 GLY B N 1
ATOM 2497 C CA . GLY B 1 143 ? 11.188 -26.062 9.711 1 68.56 143 GLY B CA 1
ATOM 2498 C C . GLY B 1 143 ? 9.812 -26.641 9.992 1 68.56 143 GLY B C 1
ATOM 2499 O O . GLY B 1 143 ? 8.797 -26.062 9.609 1 68.56 143 GLY B O 1
ATOM 2500 N N . LYS B 1 144 ? 9.766 -28.016 10.5 1 62.34 144 LYS B N 1
ATOM 2501 C CA . LYS B 1 144 ? 8.531 -28.734 10.797 1 62.34 144 LYS B CA 1
ATOM 2502 C C . LYS B 1 144 ? 7.582 -27.891 11.633 1 62.34 144 LYS B C 1
ATOM 2504 O O . LYS B 1 144 ? 6.359 -28.016 11.516 1 62.34 144 LYS B O 1
ATOM 2509 N N . LYS B 1 145 ? 8.188 -26.953 12.523 1 70.19 145 LYS B N 1
ATOM 2510 C CA . LYS B 1 145 ? 7.336 -26.234 13.469 1 70.19 145 LYS B CA 1
ATOM 2511 C C . LYS B 1 145 ? 7.188 -24.781 13.07 1 70.19 145 LYS B C 1
ATOM 2513 O O . LYS B 1 145 ? 6.562 -23.984 13.789 1 70.19 145 LYS B O 1
ATOM 2518 N N . SER B 1 146 ? 7.676 -24.5 11.883 1 76.38 146 SER B N 1
ATOM 2519 C CA . SER B 1 146 ? 7.617 -23.094 11.508 1 76.38 146 SER B CA 1
ATOM 2520 C C . SER B 1 146 ? 6.492 -22.828 10.508 1 76.38 146 SER B C 1
ATOM 2522 O O . SER B 1 146 ? 6.117 -23.719 9.742 1 76.38 146 SER B O 1
ATOM 2524 N N . ASN B 1 147 ? 5.82 -21.719 10.797 1 82.56 147 ASN B N 1
ATOM 2525 C CA . ASN B 1 147 ? 4.836 -21.328 9.789 1 82.56 147 ASN B CA 1
ATOM 2526 C C . ASN B 1 147 ? 5.477 -21.156 8.422 1 82.56 147 ASN B C 1
ATOM 2528 O O . ASN B 1 147 ? 6.578 -20.609 8.312 1 82.56 147 ASN B O 1
ATOM 2532 N N . PRO B 1 148 ? 4.832 -21.75 7.469 1 87.69 148 PRO B N 1
ATOM 2533 C CA . PRO B 1 148 ? 5.367 -21.516 6.125 1 87.69 148 PRO B CA 1
ATOM 2534 C C . PRO B 1 148 ? 5.488 -20.047 5.777 1 87.69 148 PRO B C 1
ATOM 2536 O O . PRO B 1 148 ? 4.723 -19.219 6.285 1 87.69 148 PRO B O 1
ATOM 2539 N N . PRO B 1 149 ? 6.52 -19.734 4.914 1 91.81 149 PRO B N 1
ATOM 2540 C CA . PRO B 1 149 ? 6.625 -18.344 4.453 1 91.81 149 PRO B CA 1
ATOM 2541 C C . PRO B 1 149 ? 5.348 -17.859 3.775 1 91.81 149 PRO B C 1
ATOM 2543 O O . PRO B 1 149 ? 4.645 -18.641 3.129 1 91.81 149 PRO B O 1
ATOM 2546 N N . GLN B 1 150 ? 5.086 -16.625 4.012 1 94 150 GLN B N 1
ATOM 2547 C CA . GLN B 1 150 ? 3.898 -16.031 3.408 1 94 150 GLN B CA 1
ATOM 2548 C C . GLN B 1 150 ? 4.27 -14.867 2.492 1 94 150 GLN B C 1
ATOM 2550 O O . GLN B 1 150 ? 5.246 -14.164 2.742 1 94 150 GLN B O 1
ATOM 2555 N N . ALA B 1 151 ? 3.471 -14.758 1.449 1 95.38 151 ALA B N 1
ATOM 2556 C CA . ALA B 1 151 ? 3.537 -13.531 0.658 1 95.38 151 ALA B CA 1
ATOM 2557 C C . ALA B 1 151 ? 2.938 -12.352 1.42 1 95.38 151 ALA B C 1
ATOM 2559 O O . ALA B 1 151 ? 1.799 -12.414 1.887 1 95.38 151 ALA B O 1
ATOM 2560 N N . VAL B 1 152 ? 3.678 -11.258 1.507 1 95.94 152 VAL B N 1
ATOM 2561 C CA . VAL B 1 152 ? 3.17 -10.172 2.342 1 95.94 152 VAL B CA 1
ATOM 2562 C C . VAL B 1 152 ? 3.008 -8.906 1.503 1 95.94 152 VAL B C 1
ATOM 2564 O O . VAL B 1 152 ? 2.385 -7.938 1.943 1 95.94 152 VAL B O 1
ATOM 2567 N N . SER B 1 153 ? 3.525 -8.875 0.343 1 95.69 153 SER B N 1
ATOM 2568 C CA . SER B 1 153 ? 3.418 -7.727 -0.55 1 95.69 153 SER B CA 1
ATOM 2569 C C . SER B 1 153 ? 3.396 -8.164 -2.012 1 95.69 153 SER B C 1
ATOM 2571 O O . SER B 1 153 ? 3.926 -9.219 -2.357 1 95.69 153 SER B O 1
ATOM 2573 N N . LEU B 1 154 ? 2.77 -7.383 -2.834 1 97.19 154 LEU B N 1
ATOM 2574 C CA . LEU B 1 154 ? 2.629 -7.637 -4.262 1 97.19 154 LEU B CA 1
ATOM 2575 C C . LEU B 1 154 ? 2.861 -6.363 -5.066 1 97.19 154 LEU B C 1
ATOM 2577 O O . LEU B 1 154 ? 2.508 -5.27 -4.621 1 97.19 154 LEU B O 1
ATOM 2581 N N . ALA B 1 155 ? 3.375 -6.539 -6.25 1 96.38 155 ALA B N 1
ATOM 2582 C CA . ALA B 1 155 ? 3.451 -5.449 -7.219 1 96.38 155 ALA B CA 1
ATOM 2583 C C . ALA B 1 155 ? 3.482 -5.988 -8.648 1 96.38 155 ALA B C 1
ATOM 2585 O O . ALA B 1 155 ? 4.18 -6.965 -8.938 1 96.38 155 ALA B O 1
ATOM 2586 N N . TRP B 1 156 ? 2.695 -5.312 -9.492 1 94.75 156 TRP B N 1
ATOM 2587 C CA . TRP B 1 156 ? 2.779 -5.578 -10.922 1 94.75 156 TRP B CA 1
ATOM 2588 C C . TRP B 1 156 ? 3.805 -4.664 -11.586 1 94.75 156 TRP B C 1
ATOM 2590 O O . TRP B 1 156 ? 3.936 -3.494 -11.219 1 94.75 156 TRP B O 1
ATOM 2600 N N . SER B 1 157 ? 4.426 -5.289 -12.602 1 91.31 157 SER B N 1
ATOM 2601 C CA . SER B 1 157 ? 5.094 -4.387 -13.539 1 91.31 157 SER B CA 1
ATOM 2602 C C . SER B 1 157 ? 4.09 -3.494 -14.258 1 91.31 157 SER B C 1
ATOM 2604 O O . SER B 1 157 ? 2.898 -3.812 -14.32 1 91.31 157 SER B O 1
ATOM 2606 N N . ALA B 1 158 ? 4.625 -2.416 -14.828 1 88.38 158 ALA B N 1
ATOM 2607 C CA . ALA B 1 158 ? 3.752 -1.417 -15.438 1 88.38 158 ALA B CA 1
ATOM 2608 C C . ALA B 1 158 ? 2.949 -2.02 -16.578 1 88.38 158 ALA B C 1
ATOM 2610 O O . ALA B 1 158 ? 1.787 -1.66 -16.797 1 88.38 158 ALA B O 1
ATOM 2611 N N . ASP B 1 159 ? 3.529 -2.863 -17.312 1 88.56 159 ASP B N 1
ATOM 2612 C CA . ASP B 1 159 ? 2.875 -3.445 -18.484 1 88.56 159 ASP B CA 1
ATOM 2613 C C . ASP B 1 159 ? 1.994 -4.629 -18.078 1 88.56 159 ASP B C 1
ATOM 2615 O O . ASP B 1 159 ? 1.378 -5.266 -18.938 1 88.56 159 ASP B O 1
ATOM 2619 N N . GLY B 1 160 ? 1.957 -4.984 -16.781 1 91.38 160 GLY B N 1
ATOM 2620 C CA . GLY B 1 160 ? 1.096 -6.043 -16.297 1 91.38 160 GLY B CA 1
ATOM 2621 C C . GLY B 1 160 ? 1.567 -7.43 -16.688 1 91.38 160 GLY B C 1
ATOM 2622 O O . GLY B 1 160 ? 0.804 -8.398 -16.609 1 91.38 160 GLY B O 1
ATOM 2623 N N . GLN B 1 161 ? 2.828 -7.57 -17.094 1 91.69 161 GLN B N 1
ATOM 2624 C CA . GLN B 1 161 ? 3.322 -8.859 -17.578 1 91.69 161 GLN B CA 1
ATOM 2625 C C . GLN B 1 161 ? 4.043 -9.617 -16.469 1 91.69 161 GLN B C 1
ATOM 2627 O O . GLN B 1 161 ? 4.277 -10.82 -16.594 1 91.69 161 GLN B O 1
ATOM 2632 N N . THR B 1 162 ? 4.438 -8.945 -15.469 1 92.19 162 THR B N 1
ATOM 2633 C CA . THR B 1 162 ? 5.23 -9.57 -14.414 1 92.19 162 THR B CA 1
ATOM 2634 C C . THR B 1 162 ? 4.68 -9.203 -13.039 1 92.19 162 THR B C 1
ATOM 2636 O O . THR B 1 162 ? 4.402 -8.031 -12.766 1 92.19 162 THR B O 1
ATOM 2639 N N . LEU B 1 163 ? 4.441 -10.203 -12.156 1 94.5 163 LEU B N 1
ATOM 2640 C CA . LE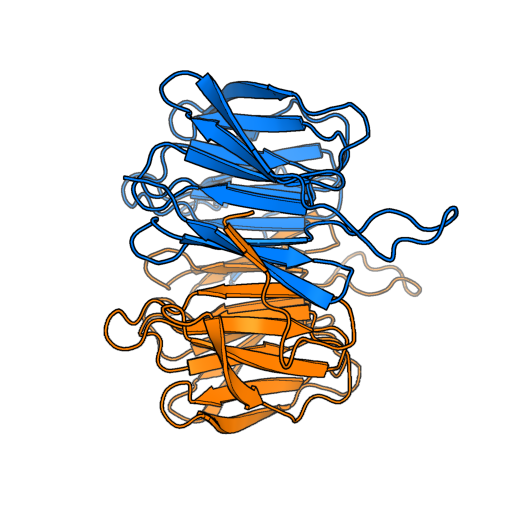U B 1 163 ? 4.027 -10.031 -10.766 1 94.5 163 LEU B CA 1
ATOM 2641 C C . LEU B 1 163 ? 5.176 -10.336 -9.812 1 94.5 163 LEU B C 1
ATOM 2643 O O . LEU B 1 163 ? 5.828 -11.375 -9.93 1 94.5 163 LEU B O 1
ATOM 2647 N N . PHE B 1 164 ? 5.484 -9.398 -8.891 1 94.75 164 PHE B N 1
ATOM 2648 C CA . PHE B 1 164 ? 6.5 -9.562 -7.855 1 94.75 164 PHE B CA 1
ATOM 2649 C C . PHE B 1 164 ? 5.855 -9.695 -6.48 1 94.75 164 PHE B C 1
ATOM 2651 O O . PHE B 1 164 ? 4.887 -8.992 -6.172 1 94.75 164 PHE B O 1
ATOM 2658 N N . ALA B 1 165 ? 6.398 -10.555 -5.734 1 96.12 165 ALA B N 1
ATOM 2659 C CA . ALA B 1 165 ? 5.887 -10.758 -4.379 1 96.12 165 ALA B CA 1
ATOM 2660 C C . ALA B 1 165 ? 7.023 -10.82 -3.365 1 96.12 165 ALA B C 1
ATOM 2662 O O . ALA B 1 165 ? 8.023 -11.508 -3.588 1 96.12 165 ALA B O 1
ATOM 2663 N N . GLY B 1 166 ? 6.922 -10.078 -2.359 1 95.44 166 GLY B N 1
ATOM 2664 C CA . GLY B 1 166 ? 7.824 -10.195 -1.224 1 95.44 166 GLY B CA 1
ATOM 2665 C C . GLY B 1 166 ? 7.336 -11.18 -0.174 1 95.44 166 GLY B C 1
ATOM 2666 O O . GLY B 1 166 ? 6.16 -11.156 0.2 1 95.44 166 GLY B O 1
ATOM 2667 N N . TYR B 1 167 ? 8.273 -12.023 0.277 1 95.12 167 TYR B N 1
ATOM 2668 C CA . TYR B 1 167 ? 7.895 -13.086 1.198 1 95.12 167 TYR B CA 1
ATOM 2669 C C . TYR B 1 167 ? 8.57 -12.906 2.551 1 95.12 167 TYR B C 1
ATOM 2671 O O . TYR B 1 167 ? 9.555 -12.164 2.666 1 95.12 167 TYR B O 1
ATOM 2679 N N . SER B 1 168 ? 8.016 -13.641 3.537 1 94 168 SER B N 1
ATOM 2680 C CA . SER B 1 168 ? 8.539 -13.594 4.902 1 94 168 SER B CA 1
ATOM 2681 C C . SER B 1 168 ? 9.797 -14.445 5.039 1 94 168 SER B C 1
ATOM 2683 O O . SER B 1 168 ? 10.469 -14.406 6.074 1 94 168 SER B O 1
ATOM 2685 N N . ASP B 1 169 ? 10.156 -15.18 4.043 1 91.56 169 ASP B N 1
ATOM 2686 C CA . ASP B 1 169 ? 11.414 -15.914 4.086 1 91.56 169 ASP B CA 1
ATOM 2687 C C . ASP B 1 169 ? 12.539 -15.125 3.424 1 91.56 169 ASP B C 1
ATOM 2689 O O . ASP B 1 169 ? 13.523 -15.703 2.949 1 91.56 169 ASP B O 1
ATOM 2693 N N . SER B 1 170 ? 12.344 -13.852 3.176 1 92.56 170 SER B N 1
ATOM 2694 C CA . SER B 1 170 ? 13.383 -12.914 2.764 1 92.56 170 SER B CA 1
ATOM 2695 C C . SER B 1 170 ? 13.57 -12.93 1.251 1 92.56 170 SER B C 1
ATOM 2697 O O . SER B 1 170 ? 14.438 -12.234 0.722 1 92.56 170 SER B O 1
ATOM 2699 N N . LEU B 1 171 ? 12.711 -13.688 0.6 1 91.88 171 LEU B N 1
ATOM 2700 C CA . LEU B 1 171 ? 12.875 -13.805 -0.846 1 91.88 171 LEU B CA 1
ATOM 2701 C C . LEU B 1 171 ? 11.781 -13.039 -1.579 1 91.88 171 LEU B C 1
ATOM 2703 O O . LEU B 1 171 ? 10.672 -12.891 -1.062 1 91.88 171 LEU B O 1
ATOM 2707 N N . ILE B 1 172 ? 12.203 -12.547 -2.725 1 93.62 172 ILE B N 1
ATOM 2708 C CA . ILE B 1 172 ? 11.242 -12.055 -3.705 1 93.62 172 ILE B CA 1
ATOM 2709 C C . ILE B 1 172 ? 11.023 -13.117 -4.785 1 93.62 172 ILE B C 1
ATOM 2711 O O . ILE B 1 172 ? 11.977 -13.703 -5.293 1 93.62 172 ILE B O 1
ATOM 2715 N N . ARG B 1 173 ? 9.797 -13.406 -5.043 1 94.12 173 ARG B N 1
ATOM 2716 C CA . ARG B 1 173 ? 9.438 -14.336 -6.109 1 94.12 173 ARG B CA 1
ATOM 2717 C C . ARG B 1 173 ? 8.688 -13.625 -7.227 1 94.12 173 ARG B C 1
ATOM 2719 O O . ARG B 1 173 ? 7.891 -12.719 -6.965 1 94.12 173 ARG B O 1
ATOM 2726 N N . VAL B 1 174 ? 9.016 -14.07 -8.461 1 93.31 174 VAL B N 1
ATOM 2727 C CA . VAL B 1 174 ? 8.578 -13.367 -9.656 1 93.31 174 VAL B CA 1
ATOM 2728 C C . VAL B 1 174 ? 7.836 -14.328 -10.586 1 93.31 174 VAL B C 1
ATOM 2730 O O . VAL B 1 174 ? 8.297 -15.438 -10.828 1 93.31 174 VAL B O 1
ATOM 2733 N N . TRP B 1 175 ? 6.68 -13.922 -11.055 1 93.5 175 TRP B N 1
ATOM 2734 C CA . TRP B 1 175 ? 5.895 -14.703 -12.008 1 93.5 175 TRP B CA 1
ATOM 2735 C C . TRP B 1 175 ? 5.586 -13.883 -13.258 1 93.5 175 TRP B C 1
ATOM 2737 O O . TRP B 1 175 ? 5.207 -12.711 -13.164 1 93.5 175 TRP B O 1
ATOM 2747 N N . SER B 1 176 ? 5.816 -14.461 -14.406 1 90.62 176 SER B N 1
ATOM 2748 C CA . SER B 1 176 ? 5.457 -13.828 -15.672 1 90.62 176 SER B CA 1
ATOM 2749 C C . SER B 1 176 ? 4.16 -14.406 -16.234 1 90.62 176 SER B C 1
ATOM 2751 O O . SER B 1 176 ? 3.867 -15.586 -16.047 1 90.62 176 SER B O 1
ATOM 2753 N N . VAL B 1 177 ? 3.371 -13.445 -16.828 1 83.56 177 VAL B N 1
ATOM 2754 C CA . VAL B 1 177 ? 2.146 -13.875 -17.5 1 83.56 177 VAL B CA 1
ATOM 2755 C C . VAL B 1 177 ? 2.479 -14.414 -18.891 1 83.56 177 VAL B C 1
ATOM 2757 O O . VAL B 1 177 ? 3.254 -13.805 -19.625 1 83.56 177 VAL B O 1
ATOM 2760 N N . GLY B 1 178 ? 2.504 -15.703 -19.078 1 68.38 178 GLY B N 1
ATOM 2761 C CA . GLY B 1 178 ? 2.826 -16.391 -20.328 1 68.38 178 GLY B CA 1
ATOM 2762 C C . GLY B 1 178 ? 1.908 -16.016 -21.469 1 68.38 178 GLY B C 1
ATOM 2763 O O . GLY B 1 178 ? 0.703 -15.844 -21.281 1 68.38 178 GLY B O 1
ATOM 2764 N N . PHE B 1 179 ? 2.352 -15.062 -22.422 1 50.44 179 PHE B N 1
ATOM 2765 C CA . PHE B 1 179 ? 1.696 -15.125 -23.719 1 50.44 179 PHE B CA 1
ATOM 2766 C C . PHE B 1 179 ? 2.289 -16.234 -24.578 1 50.44 179 PHE B C 1
ATOM 2768 O O . PHE B 1 179 ? 3.457 -16.594 -24.406 1 50.44 179 PHE B O 1
#

InterPro domains:
  IPR001680 WD40 repeat [PF00400] (8-40)
  IPR001680 WD40 repeat [PF00400] (51-83)
  IPR001680 WD40 repeat [PF00400] (87-125)
  IPR001680 WD40 repeat [PF00400] (152-176)
  IPR001680 WD40 repeat [PS50082] (7-42)
  IPR001680 WD40 repeat [PS50082] (51-92)
  IPR001680 WD40 repeat [PS50082] (153-179)
  IPR001680 WD40 repeat [SM00320] (1-41)
  IPR001680 WD40 repeat [SM00320] (44-83)
  IPR001680 WD40 repeat [SM00320] (86-125)
  IPR001680 WD40 repeat [SM00320] (134-176)
  IPR015943 WD40/YVTN repeat-like-containing domain superfamily [G3DSA:2.130.10.10] (1-178)
  IPR019775 WD40 repeat, conserved site [PS00678] (28-42)
  IPR019775 WD40 repeat, conserved site [PS00678] (70-84)
  IPR020472 PAC1/LIS1-like, WD-40 repeat [PR00320] (28-42)
  IPR020472 PAC1/LIS1-like, WD-40 repeat [PR00320] (70-84)
  IPR020472 PAC1/LIS1-like, WD-40 repeat [PR00320] (163-177)
  IPR036322 WD40-repeat-containing domain superfamily [SSF50978] (8-177)
  IPR045223 Small ribosomal subunit protein RACK1-like [PTHR19868] (1-177)

Foldseek 3Di:
DPDDQDPPDDPADFQDKDWQPAPVFTWIWIFFQSQWIWIAGDVVRDTDEIDHDGPGGWNDKDAAPNRQWIWTFFQQQWIWIAGPVVRGTDDIDDDDRGWTWQDWDAQNPAQKIWTWTQAFIWIARVVVRGTPDTGGDDDDPADPPHRDKTFRDWDADPVSQKIWTDIPVRDIDMDGDDD/DPDDQDPPDDPADFQDKDWQPAPVFTWIWIFFQSQWIWIAGDVVRDTDEIDHDGPGGWNDKDAAPNRQWIWTFFQQQWIWIAGPVVRGTDDIDHDDGGWTWQDWDAQNPAQKIWTWTQAFIWIARVVVRGTPDTGGDDDDDADPPHRDKTFRDWDADPVSQKIWTDIPVRDIDMDGDDD

Secondary structure (DSSP, 8-state):
--EE--SS--SS-EEEEEE---TTS-EEEEEETTSEEEEEETTT--EEEEEE--SS-EEEEEE-TTSSEEEEEETT--EEEEETTTTEEEEEEPPPTT--EEEEEE-SSSSEEEEEESS-EEEEETTTTEEEEEE----SS--TTSPPP-EEEEEE-TTSSEEEEEETTS-EEEEE---/--EE--SS--SS-EEEEEE---TTS-EEEEEETTSEEEEEETTT--EEEEEE--SS-EEEEEE-TTSSEEEEEETT--EEEEETTTTEEEEEEPPPTT--EEEEEE-SSSSEEEEEESS-EEEEETTTTEEEEEE----SS--TTSPPP-EEEEEE-TTSSEEEEEETTS-EEEEE---

Organism: Mortierella alpina (NCBI:txid64518)

pLDDT: mean 90.62, std 8.47, range [50.44, 98.12]

Sequence (358 aa):
CKFTIQEDCHSEWVSCVRFSPNPANPVIVSGGWDKVVKVWELTKCKLRSNHIGHTGYINTVTVSPDGSLCASGGRDGITMLWDLNEGKHLYSLEGKGDDIINALVFSPNRYWLCAATSSCIKIWDLESKSVVDELRPEFSNVGKKSNPPQAVSLAWSADGQTLFAGYSDSLIRVWSVGFCKFTIQEDCHSEWVSCVRFSPNPANPVIVSGGWDKVVKVWELTKCKLRSNHIGHTGYINTVTVSPDGSLCASGGRDGITMLWDLNEGKHLYSLEGKGDDIINALVFSPNRYWLCAATSSCIKIWDLESKSVVDELRPEFSNVGKKSNPPQAVSLAWSADGQTLFAGYSDSLIRVWSVGF

Radius of gyration: 19.27 Å; Cα contacts (8 Å, |Δi|>4): 1074; chains: 2; bounding box: 46×56×54 Å

Nearest PDB structures (foldseek):
  4aow-assembly1_A  TM=9.463E-01  e=1.615E-21  Homo sapiens
  4aow-assembly3_C  TM=9.506E-01  e=3.455E-21  Homo sapiens
  4aow-assembly2_B  TM=9.557E-01  e=8.180E-21  Homo sapiens
  5oql-assembly1_A  TM=8.745E-01  e=9.517E-09  Thermochaetoides thermophila DSM 1495
  6rxt-assembly1_UA  TM=8.723E-01  e=2.494E-08  Thermochaetoides thermophila